Protein AF-A0A5C6X0T7-F1 (afdb_monomer_lite)

Organism: NCBI:txid2600176

Structure (mmCIF, N/CA/C/O backbone):
data_AF-A0A5C6X0T7-F1
#
_entry.id   AF-A0A5C6X0T7-F1
#
loop_
_atom_site.group_PDB
_atom_site.id
_atom_site.type_symbol
_atom_site.label_atom_id
_atom_site.label_alt_id
_atom_site.label_comp_id
_atom_site.label_asym_id
_atom_site.label_entity_id
_atom_site.label_seq_id
_atom_site.pdbx_PDB_ins_code
_atom_site.Cartn_x
_atom_site.Cartn_y
_atom_site.Cartn_z
_atom_site.occupancy
_atom_site.B_iso_or_equiv
_atom_site.auth_seq_id
_atom_site.auth_comp_id
_atom_site.auth_asym_id
_atom_site.auth_atom_id
_atom_site.pdbx_PDB_model_num
ATOM 1 N N . MET A 1 1 ? -60.686 -16.694 52.674 1.00 46.28 1 MET A N 1
ATOM 2 C CA . MET A 1 1 ? -59.635 -16.583 53.717 1.00 46.28 1 MET A CA 1
ATOM 3 C C . MET A 1 1 ? -59.977 -15.563 54.817 1.00 46.28 1 MET A C 1
ATOM 5 O O . MET A 1 1 ? -59.572 -15.775 55.949 1.00 46.28 1 MET A O 1
ATOM 9 N N . LEU A 1 2 ? -60.801 -14.540 54.532 1.00 41.66 2 LEU A N 1
ATOM 10 C CA . LEU A 1 2 ? -61.311 -13.543 55.496 1.00 41.66 2 LEU A CA 1
ATOM 11 C C . LEU A 1 2 ? -62.117 -14.110 56.685 1.00 41.66 2 LEU A C 1
ATOM 13 O O . LEU A 1 2 ? -61.999 -13.607 57.795 1.00 41.66 2 LEU A O 1
ATOM 17 N N . ILE A 1 3 ? -62.884 -15.188 56.487 1.00 50.06 3 ILE A N 1
ATOM 18 C CA . ILE A 1 3 ? -63.786 -15.737 57.520 1.00 50.06 3 ILE A CA 1
ATOM 19 C C . ILE A 1 3 ? -63.017 -16.277 58.741 1.00 50.06 3 ILE A C 1
ATOM 21 O O . ILE A 1 3 ? -63.482 -16.136 59.867 1.00 50.06 3 ILE A O 1
ATOM 25 N N . LYS A 1 4 ? -61.806 -16.825 58.544 1.00 44.03 4 LYS A N 1
ATOM 26 C CA . LYS A 1 4 ? -60.998 -17.373 59.647 1.00 44.03 4 LYS A CA 1
ATOM 27 C C . LYS A 1 4 ? -60.431 -16.282 60.566 1.00 44.03 4 LYS A C 1
ATOM 29 O O . LYS A 1 4 ? -60.324 -16.503 61.765 1.00 44.03 4 LYS A O 1
ATOM 34 N N . ILE A 1 5 ? -60.113 -15.100 60.034 1.00 52.91 5 ILE A N 1
ATOM 35 C CA . ILE A 1 5 ? -59.566 -13.978 60.820 1.00 52.91 5 ILE A CA 1
ATOM 36 C C . ILE A 1 5 ? -60.650 -13.391 61.737 1.00 52.91 5 ILE A C 1
ATOM 38 O O . ILE A 1 5 ? -60.390 -13.115 62.907 1.00 52.91 5 ILE A O 1
ATOM 42 N N . VAL A 1 6 ? -61.888 -13.294 61.239 1.00 55.31 6 VAL A N 1
ATOM 43 C CA . VAL A 1 6 ? -63.035 -12.797 62.015 1.00 55.31 6 VAL A CA 1
ATOM 44 C C . VAL A 1 6 ? -63.372 -13.740 63.176 1.00 55.31 6 VAL A C 1
ATOM 46 O O . VAL A 1 6 ? -63.615 -13.275 64.286 1.00 55.31 6 VAL A O 1
ATOM 49 N N . SER A 1 7 ? -63.301 -15.062 62.974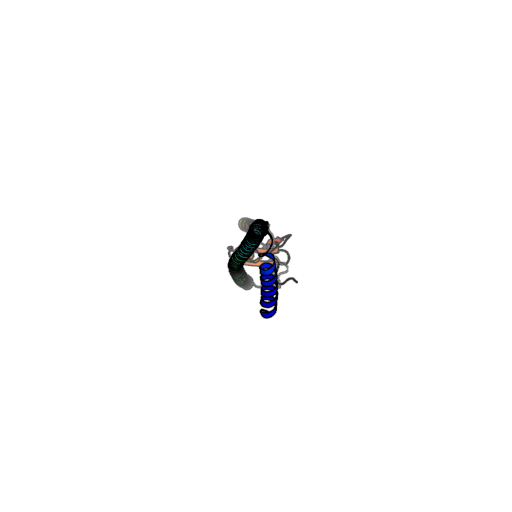 1.00 55.75 7 SER A N 1
ATOM 50 C CA . SER A 1 7 ? -63.578 -16.030 64.045 1.00 55.75 7 SER A CA 1
ATOM 51 C C . SER A 1 7 ? -62.539 -16.018 65.173 1.00 55.75 7 SER A C 1
ATOM 53 O O . SER A 1 7 ? -62.917 -16.154 66.333 1.00 55.75 7 SER A O 1
ATOM 55 N N . TYR A 1 8 ? -61.249 -15.804 64.874 1.00 56.28 8 TYR A N 1
ATOM 56 C CA . TYR A 1 8 ? -60.228 -15.693 65.927 1.00 56.28 8 TYR A CA 1
ATOM 57 C C . TYR A 1 8 ? -60.349 -14.382 66.715 1.00 56.28 8 TYR A C 1
ATOM 59 O O . TYR A 1 8 ? -60.169 -14.394 67.931 1.00 56.28 8 TYR A O 1
ATOM 67 N N . GLY A 1 9 ? -60.713 -13.274 66.054 1.00 54.94 9 GLY A N 1
ATOM 68 C CA . GLY A 1 9 ? -60.918 -11.979 66.712 1.00 54.94 9 GLY A CA 1
ATOM 69 C C . GLY A 1 9 ? -62.072 -11.990 67.716 1.00 54.94 9 GLY A C 1
ATOM 70 O O . GLY A 1 9 ? -61.924 -11.489 68.827 1.00 54.94 9 GLY A O 1
ATOM 71 N N . VAL A 1 10 ? -63.196 -12.626 67.367 1.00 58.53 10 VAL A N 1
ATOM 72 C CA . VAL A 1 10 ? -64.372 -12.705 68.252 1.00 58.53 10 VAL A CA 1
ATOM 73 C C . VAL A 1 10 ? -64.082 -13.543 69.501 1.00 58.53 10 VAL A C 1
ATOM 75 O O . VAL A 1 10 ? -64.425 -13.117 70.601 1.00 58.53 10 VAL A O 1
ATOM 78 N N . VAL A 1 11 ? -63.382 -14.676 69.359 1.00 59.56 11 VAL A N 1
ATOM 79 C CA . VAL A 1 11 ? -63.026 -15.547 70.496 1.00 59.56 11 VAL A CA 1
ATOM 80 C C . VAL A 1 11 ? -62.047 -14.853 71.457 1.00 59.56 11 VAL A C 1
ATOM 82 O O . VAL A 1 11 ? -62.222 -14.925 72.676 1.00 59.56 11 VAL A O 1
ATOM 85 N N . LEU A 1 12 ? -61.065 -14.113 70.928 1.00 59.41 12 LEU A N 1
ATOM 86 C CA . LEU A 1 12 ? -60.124 -13.320 71.731 1.00 59.41 12 LEU A CA 1
ATOM 87 C C . LEU A 1 12 ? -60.825 -12.190 72.499 1.00 59.41 12 LEU A C 1
ATOM 89 O O . LEU A 1 12 ? -60.568 -12.016 73.688 1.00 59.41 12 LEU A O 1
ATOM 93 N N . ILE A 1 13 ? -61.755 -11.469 71.863 1.00 61.38 13 ILE A N 1
ATOM 94 C CA . ILE A 1 13 ? -62.520 -10.389 72.511 1.00 61.38 13 ILE A CA 1
ATOM 95 C C . ILE A 1 13 ? -63.427 -10.946 73.621 1.00 61.38 13 ILE A C 1
ATOM 97 O O . ILE A 1 13 ? -63.503 -10.357 74.700 1.00 61.38 13 ILE A O 1
ATOM 101 N N . SER A 1 14 ? -64.057 -12.109 73.409 1.00 57.78 14 SER A N 1
ATOM 102 C CA . SER A 1 14 ? -64.888 -12.754 74.436 1.00 57.78 14 SER A CA 1
ATOM 103 C C . SER A 1 14 ? -64.093 -13.257 75.650 1.00 57.78 14 SER A C 1
ATOM 105 O O . SER A 1 14 ? -64.582 -13.160 76.773 1.00 57.78 14 SER A O 1
ATOM 107 N N . LEU A 1 15 ? -62.850 -13.718 75.462 1.00 56.59 15 LEU A N 1
ATOM 108 C CA . LEU A 1 15 ? -61.967 -14.111 76.570 1.00 56.59 15 LEU A CA 1
ATOM 109 C C . LEU A 1 15 ? -61.477 -12.899 77.380 1.00 56.59 15 LEU A C 1
ATOM 111 O O . LEU A 1 15 ? -61.347 -12.988 78.600 1.00 56.59 15 LEU A O 1
ATOM 115 N N . PHE A 1 16 ? -61.267 -11.752 76.726 1.00 55.00 16 PHE A N 1
ATOM 116 C CA . PHE A 1 16 ? -60.920 -10.500 77.403 1.00 55.00 16 PHE A CA 1
ATOM 117 C C . PHE A 1 16 ? -62.080 -9.936 78.240 1.00 55.00 16 PHE A C 1
ATOM 119 O O . PHE A 1 16 ? -61.849 -9.452 79.346 1.00 55.00 16 PHE A O 1
ATOM 126 N N . ALA A 1 17 ? -63.324 -10.044 77.760 1.00 56.06 17 ALA A N 1
ATOM 127 C CA . ALA A 1 17 ? -64.500 -9.519 78.458 1.00 56.06 17 ALA A CA 1
ATOM 128 C C . ALA A 1 17 ? -64.801 -10.249 79.785 1.00 56.06 17 ALA A C 1
ATOM 130 O O . ALA A 1 17 ? -65.192 -9.608 80.758 1.00 56.06 17 ALA A O 1
ATOM 131 N N . CYS A 1 18 ? -64.562 -11.564 79.866 1.00 52.94 18 CYS A N 1
ATOM 132 C CA . CYS A 1 18 ? -64.739 -12.323 81.112 1.00 52.94 18 CYS A CA 1
ATOM 133 C C . CYS A 1 18 ? -63.608 -12.113 82.135 1.00 52.94 18 CYS A C 1
ATOM 135 O O . CYS A 1 18 ? -63.823 -12.338 83.323 1.00 52.94 18 CYS A O 1
ATOM 137 N N . ALA A 1 19 ? -62.425 -11.656 81.711 1.00 53.47 19 ALA A N 1
ATOM 138 C CA . ALA A 1 19 ? -61.298 -11.387 82.608 1.00 53.47 19 ALA A CA 1
ATOM 139 C C . ALA A 1 19 ? -61.361 -9.996 83.276 1.00 53.47 19 ALA A C 1
ATOM 141 O O . ALA A 1 19 ? -60.698 -9.768 84.283 1.00 53.47 19 ALA A O 1
ATOM 142 N N . TRP A 1 20 ? -62.158 -9.064 82.741 1.00 52.88 20 TRP A N 1
ATOM 143 C CA . TRP A 1 20 ? -62.229 -7.673 83.219 1.00 52.88 20 TRP A CA 1
ATOM 144 C C . TRP A 1 20 ? -63.159 -7.455 84.427 1.00 52.88 20 TRP A C 1
ATOM 146 O O . TRP A 1 20 ? -63.153 -6.375 85.007 1.00 52.88 20 TRP A O 1
ATOM 156 N N . GLY A 1 21 ? -63.938 -8.463 84.835 1.00 48.78 21 GLY A N 1
ATOM 157 C CA . GLY A 1 21 ? -64.924 -8.327 85.917 1.00 48.78 21 GLY A CA 1
ATOM 158 C C . GLY A 1 21 ? -64.426 -8.601 87.346 1.00 48.78 21 GLY A C 1
ATOM 159 O O . GLY A 1 21 ? -65.126 -8.235 88.285 1.00 48.78 21 GLY A O 1
ATOM 160 N N . CYS A 1 22 ? -63.261 -9.236 87.544 1.00 55.75 22 CYS A N 1
ATOM 161 C CA . CYS A 1 22 ? -62.846 -9.746 88.866 1.00 55.75 22 CYS A CA 1
ATOM 162 C C . CYS A 1 22 ? -61.329 -9.695 89.158 1.00 55.75 22 CYS A C 1
ATOM 164 O O . CYS A 1 22 ? -60.826 -10.548 89.886 1.00 55.75 22 CYS A O 1
ATOM 166 N N . ASP A 1 23 ? -60.578 -8.717 88.642 1.00 51.66 23 ASP A N 1
ATOM 167 C CA . ASP A 1 23 ? -59.170 -8.551 89.045 1.00 51.66 23 ASP A CA 1
ATOM 168 C C . ASP A 1 23 ? -58.760 -7.061 89.069 1.00 51.66 23 ASP A C 1
ATOM 170 O O . ASP A 1 23 ? -58.652 -6.444 88.007 1.00 51.66 23 ASP A O 1
ATOM 174 N N . PRO A 1 24 ? -58.521 -6.441 90.245 1.00 55.12 24 PRO A N 1
ATOM 175 C CA . PRO A 1 24 ? -58.064 -5.049 90.337 1.00 55.12 24 PRO A CA 1
ATOM 176 C C . PRO A 1 24 ? -56.661 -4.828 89.734 1.00 55.12 24 PRO A C 1
ATOM 178 O O . PRO A 1 24 ? -56.254 -3.685 89.537 1.00 55.12 24 PRO A O 1
ATOM 181 N N . GLY A 1 25 ? -55.926 -5.893 89.384 1.00 56.91 25 GLY A N 1
ATOM 182 C CA . GLY A 1 25 ? -54.692 -5.821 88.594 1.00 56.91 25 GLY A CA 1
ATOM 183 C C . GLY A 1 25 ? -54.900 -5.846 87.071 1.00 56.91 25 GLY A C 1
ATOM 184 O O . GLY A 1 25 ? -53.927 -5.706 86.323 1.00 56.91 25 GLY A O 1
ATOM 185 N N . ALA A 1 26 ? -56.134 -6.027 86.582 1.00 58.22 26 ALA A N 1
ATOM 186 C CA . ALA A 1 26 ? -56.423 -6.197 85.156 1.00 58.22 26 ALA A CA 1
ATOM 187 C C . ALA A 1 26 ? -56.152 -4.936 84.327 1.00 58.22 26 ALA A C 1
ATOM 189 O O . ALA A 1 26 ? -55.622 -5.051 83.224 1.00 58.22 26 ALA A O 1
ATOM 190 N N . GLU A 1 27 ? -56.439 -3.736 84.843 1.00 61.34 27 GLU A N 1
ATOM 191 C CA . GLU A 1 27 ? -56.150 -2.484 84.125 1.00 61.34 27 GLU A CA 1
ATOM 192 C C . GLU A 1 27 ? -54.645 -2.225 83.984 1.00 61.34 27 GLU A C 1
ATOM 194 O O . GLU A 1 27 ? -54.189 -1.800 82.920 1.00 61.34 27 GLU A O 1
ATOM 199 N N . GLN A 1 28 ? -53.852 -2.532 85.016 1.00 63.47 28 GLN A N 1
ATOM 200 C CA . GLN A 1 28 ? -52.391 -2.417 84.953 1.00 63.47 28 GLN A CA 1
ATOM 201 C C . GLN A 1 28 ? -51.791 -3.434 83.979 1.00 63.47 28 GLN A C 1
ATOM 203 O O . GLN A 1 28 ? -50.936 -3.077 83.170 1.00 63.47 28 GLN A O 1
ATOM 208 N N . ARG A 1 29 ? -52.283 -4.681 83.983 1.00 63.56 29 ARG A N 1
ATOM 209 C CA . ARG A 1 29 ? -51.869 -5.697 83.003 1.00 63.56 29 ARG A CA 1
ATOM 210 C C . ARG A 1 29 ? -52.316 -5.334 81.590 1.00 63.56 29 ARG A C 1
ATOM 212 O O . ARG A 1 29 ? -51.540 -5.506 80.662 1.00 63.56 29 ARG A O 1
ATOM 219 N N . ALA A 1 30 ? -53.514 -4.781 81.409 1.00 61.16 30 ALA A N 1
ATOM 220 C CA . ALA A 1 30 ? -54.001 -4.335 80.106 1.00 61.16 30 ALA A CA 1
ATOM 221 C C . ALA A 1 30 ? -53.204 -3.136 79.560 1.00 61.16 30 ALA A C 1
ATOM 223 O O . ALA A 1 30 ? -52.942 -3.092 78.358 1.00 61.16 30 ALA A O 1
ATOM 224 N N . ARG A 1 31 ? -52.773 -2.196 80.417 1.00 64.56 31 ARG A N 1
ATOM 225 C CA . ARG A 1 31 ? -51.834 -1.127 80.031 1.00 64.56 31 ARG A CA 1
ATOM 226 C C . ARG A 1 31 ? -50.465 -1.679 79.653 1.00 64.56 31 ARG A C 1
ATOM 228 O O . ARG A 1 31 ? -50.000 -1.369 78.566 1.00 64.56 31 ARG A O 1
ATOM 235 N N . ALA A 1 32 ? -49.883 -2.550 80.476 1.00 62.94 32 ALA A N 1
ATOM 236 C CA . ALA A 1 32 ? -48.596 -3.177 80.178 1.00 62.94 32 ALA A CA 1
ATOM 237 C C . ALA A 1 32 ? -48.644 -3.999 78.877 1.00 62.94 32 ALA A C 1
ATOM 239 O O . ALA A 1 32 ? -47.742 -3.915 78.053 1.00 62.94 32 ALA A O 1
ATOM 240 N N . ILE A 1 33 ? -49.732 -4.739 78.638 1.00 61.66 33 ILE A N 1
ATOM 241 C CA . ILE A 1 33 ? -49.946 -5.472 77.384 1.00 61.66 33 ILE A CA 1
ATOM 242 C C . ILE A 1 33 ? -50.092 -4.501 76.208 1.00 61.66 33 ILE A C 1
ATOM 244 O O . ILE A 1 33 ? -49.512 -4.755 75.161 1.00 61.66 33 ILE A O 1
ATOM 248 N N . ARG A 1 34 ? -50.820 -3.383 76.349 1.00 62.38 34 ARG A N 1
ATOM 249 C CA . ARG A 1 34 ? -50.907 -2.371 75.282 1.00 62.38 34 ARG A CA 1
ATOM 250 C C . ARG A 1 34 ? -49.556 -1.745 74.974 1.00 62.38 34 ARG A C 1
ATOM 252 O O . ARG A 1 34 ? -49.234 -1.633 73.803 1.00 62.38 34 ARG A O 1
ATOM 259 N N . GLU A 1 35 ? -48.779 -1.367 75.979 1.00 65.81 35 GLU A N 1
ATOM 260 C CA . GLU A 1 35 ? -47.452 -0.774 75.784 1.00 65.81 35 GLU A CA 1
ATOM 261 C C . GLU A 1 35 ? -46.488 -1.763 75.120 1.00 65.81 35 GLU A C 1
ATOM 263 O O . GLU A 1 35 ? -45.822 -1.402 74.155 1.00 65.81 35 GLU A O 1
ATOM 268 N N . VAL A 1 36 ? -46.488 -3.032 75.544 1.00 65.12 36 VAL A N 1
ATOM 269 C CA . VAL A 1 36 ? -45.681 -4.092 74.917 1.00 65.12 36 VAL A CA 1
ATOM 270 C C . VAL A 1 36 ? -46.141 -4.379 73.488 1.00 65.12 36 VAL A C 1
ATOM 272 O O . VAL A 1 36 ? -45.308 -4.559 72.606 1.00 65.12 36 VAL A O 1
ATOM 275 N N . VAL A 1 37 ? -47.452 -4.410 73.231 1.00 61.38 37 VAL A N 1
ATOM 276 C CA . VAL A 1 37 ? -47.987 -4.617 71.879 1.00 61.38 37 VAL A CA 1
ATOM 277 C C . VAL A 1 37 ? -47.655 -3.429 70.982 1.00 61.38 37 VAL A C 1
ATOM 279 O O . VAL A 1 37 ? -47.207 -3.660 69.868 1.00 61.38 37 VAL A O 1
ATOM 282 N N . ILE A 1 38 ? -47.813 -2.191 71.459 1.00 65.94 38 ILE A N 1
ATOM 283 C CA . ILE A 1 38 ? -47.472 -0.975 70.708 1.00 65.94 38 ILE A CA 1
ATOM 284 C C . ILE A 1 38 ? -45.977 -0.972 70.386 1.00 65.94 38 ILE A C 1
ATOM 286 O O . ILE A 1 38 ? -45.634 -0.905 69.209 1.00 65.94 38 ILE A O 1
ATOM 290 N N . ALA A 1 39 ? -45.106 -1.174 71.377 1.00 64.06 39 ALA A N 1
ATOM 291 C CA . ALA A 1 39 ? -43.660 -1.241 71.171 1.00 64.06 39 ALA A CA 1
ATOM 292 C C . ALA A 1 39 ? -43.263 -2.366 70.196 1.00 64.06 39 ALA A C 1
ATOM 294 O O . ALA A 1 39 ? -42.525 -2.128 69.244 1.00 64.06 39 ALA A O 1
ATOM 295 N N . ALA A 1 40 ? -43.827 -3.570 70.348 1.00 63.47 40 ALA A N 1
ATOM 296 C CA . ALA A 1 40 ? -43.565 -4.687 6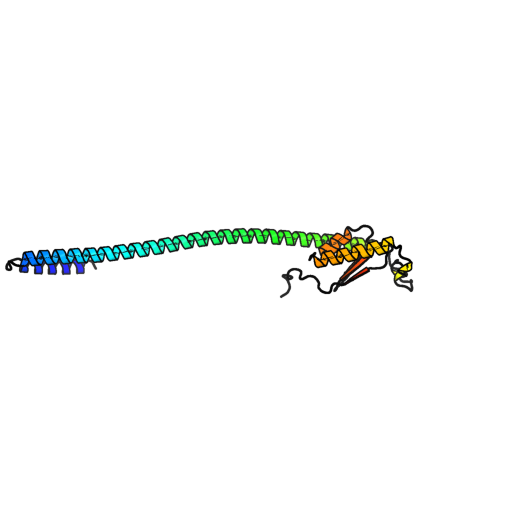9.438 1.00 63.47 40 ALA A CA 1
ATOM 297 C C . ALA A 1 40 ? -44.091 -4.428 68.014 1.00 63.47 40 ALA A C 1
ATOM 299 O O . ALA A 1 40 ? -43.508 -4.904 67.036 1.00 63.47 40 ALA A O 1
ATOM 300 N N . THR A 1 41 ? -45.195 -3.688 67.867 1.00 67.44 41 THR A N 1
ATOM 301 C CA . THR A 1 41 ? -45.705 -3.279 66.552 1.00 67.44 41 THR A CA 1
ATOM 302 C C . THR A 1 41 ? -44.902 -2.141 65.936 1.00 67.44 41 THR A C 1
ATOM 304 O O . THR A 1 41 ? -44.718 -2.156 64.725 1.00 67.44 41 THR A O 1
ATOM 307 N N . GLU A 1 42 ? -44.383 -1.204 66.728 1.00 74.75 42 GLU A N 1
ATOM 308 C CA . GLU A 1 42 ? -43.521 -0.114 66.262 1.00 74.75 42 GLU A CA 1
ATOM 309 C C . GLU A 1 42 ? -42.153 -0.637 65.817 1.00 74.75 42 GLU A C 1
ATOM 311 O O . GLU A 1 42 ? -41.683 -0.258 64.747 1.00 74.75 42 GLU A O 1
ATOM 316 N N . GLU A 1 43 ? -41.553 -1.572 66.558 1.00 71.81 43 GLU A N 1
ATOM 317 C CA . GLU A 1 43 ? -40.306 -2.234 66.160 1.00 71.81 43 GLU A CA 1
ATOM 318 C C . GLU A 1 43 ? -40.484 -3.032 64.864 1.00 71.81 43 GLU A C 1
ATOM 320 O O . GLU A 1 43 ? -39.719 -2.852 63.916 1.00 71.81 43 GLU A O 1
ATOM 325 N N . ARG A 1 44 ? -41.548 -3.842 64.760 1.00 67.38 44 ARG A N 1
ATOM 326 C CA . ARG A 1 44 ? -41.845 -4.580 63.522 1.00 67.38 44 ARG A CA 1
ATOM 327 C C . ARG A 1 44 ? -42.198 -3.667 62.352 1.00 67.38 44 ARG A C 1
ATOM 329 O O . ARG A 1 44 ? -41.832 -3.971 61.217 1.00 67.38 44 ARG A O 1
ATOM 336 N N . ALA A 1 45 ? -42.895 -2.560 62.598 1.00 68.88 45 ALA A N 1
ATOM 337 C CA . ALA A 1 45 ? -43.179 -1.567 61.568 1.00 68.88 45 ALA A CA 1
ATOM 338 C C . ALA A 1 45 ? -41.890 -0.874 61.105 1.00 68.88 45 ALA A C 1
ATOM 340 O O . ALA A 1 45 ? -41.683 -0.720 59.904 1.00 68.88 45 ALA A O 1
ATOM 341 N N . ALA A 1 46 ? -40.989 -0.520 62.023 1.00 76.12 46 ALA A N 1
ATOM 342 C CA . ALA A 1 46 ? -39.701 0.083 61.699 1.00 76.12 46 ALA A CA 1
ATOM 343 C C . ALA A 1 46 ? -38.783 -0.879 60.924 1.00 76.12 46 ALA A C 1
ATOM 345 O O . ALA A 1 46 ? -38.112 -0.456 59.981 1.00 76.12 46 ALA A O 1
ATOM 346 N N . GLU A 1 47 ? -38.767 -2.168 61.270 1.00 79.38 47 GLU A N 1
ATOM 347 C CA . GLU A 1 47 ? -38.051 -3.202 60.511 1.00 79.38 47 GLU A CA 1
ATOM 348 C C . GLU A 1 47 ? -38.627 -3.378 59.101 1.00 79.38 47 GLU A C 1
ATOM 350 O O . GLU A 1 47 ? -37.869 -3.414 58.130 1.00 79.38 47 GLU A O 1
ATOM 355 N N . ALA A 1 48 ? -39.957 -3.413 58.967 1.00 72.44 48 ALA A N 1
ATOM 356 C CA . ALA A 1 48 ? -40.623 -3.508 57.670 1.00 72.44 48 ALA A CA 1
ATOM 357 C C . ALA A 1 48 ? -40.353 -2.279 56.785 1.00 72.44 48 ALA A C 1
ATOM 359 O O . ALA A 1 48 ? -40.093 -2.429 55.591 1.00 72.44 48 ALA A O 1
ATOM 360 N N . ILE A 1 49 ? -40.347 -1.072 57.363 1.00 77.88 49 ILE A N 1
ATOM 361 C CA . ILE A 1 49 ? -40.006 0.170 56.652 1.00 77.88 49 ILE A CA 1
ATOM 362 C C . ILE A 1 49 ? -38.544 0.141 56.195 1.00 77.88 49 ILE A C 1
ATOM 364 O O . ILE A 1 49 ? -38.270 0.408 55.028 1.00 77.88 49 ILE A O 1
ATOM 368 N N . LYS A 1 50 ? -37.600 -0.254 57.060 1.00 82.50 50 LYS A N 1
ATOM 369 C CA . LYS A 1 50 ? -36.179 -0.373 56.684 1.00 82.50 50 LYS A CA 1
ATOM 370 C C . LYS A 1 50 ? -35.951 -1.405 55.579 1.00 82.50 50 LYS A C 1
ATOM 372 O O . LYS A 1 50 ? -35.149 -1.157 54.681 1.00 82.50 50 LYS A O 1
ATOM 377 N N . ALA A 1 51 ? -36.647 -2.542 55.628 1.00 81.44 51 ALA A N 1
ATOM 378 C CA . ALA A 1 51 ? -36.578 -3.559 54.582 1.00 81.44 51 ALA A CA 1
ATOM 379 C C . ALA A 1 51 ? -37.123 -3.028 53.245 1.00 81.44 51 ALA A C 1
ATOM 381 O O . ALA A 1 51 ? -36.458 -3.165 52.219 1.00 81.44 51 ALA A O 1
ATOM 382 N N . ALA A 1 52 ? -38.272 -2.344 53.267 1.00 74.94 52 ALA A N 1
ATOM 383 C CA . ALA A 1 52 ? -38.859 -1.724 52.080 1.00 74.94 52 ALA A CA 1
ATOM 384 C C . ALA A 1 52 ? -37.968 -0.610 51.498 1.00 74.94 52 ALA A C 1
ATOM 386 O O . ALA A 1 52 ? -37.792 -0.527 50.284 1.00 74.94 52 ALA A O 1
ATOM 387 N N . GLU A 1 53 ? -37.349 0.221 52.343 1.00 83.88 53 GLU A N 1
ATOM 388 C CA . GLU A 1 53 ? -36.384 1.235 51.906 1.00 83.88 53 GLU A CA 1
ATOM 389 C C . GLU A 1 53 ? -35.122 0.613 51.294 1.00 83.88 53 GLU A C 1
ATOM 391 O O . GLU A 1 53 ? -34.609 1.119 50.293 1.00 83.88 53 GLU A O 1
ATOM 396 N N . ALA A 1 54 ? -34.611 -0.480 51.866 1.00 83.62 54 ALA A N 1
ATOM 397 C CA . ALA A 1 54 ? -33.451 -1.188 51.330 1.00 83.62 54 ALA A CA 1
ATOM 398 C C . ALA A 1 54 ? -33.751 -1.810 49.956 1.00 83.62 54 ALA A C 1
ATOM 400 O O . ALA A 1 54 ? -32.942 -1.686 49.033 1.00 83.62 54 ALA A O 1
ATOM 401 N N . GLU A 1 55 ? -34.929 -2.412 49.789 1.00 82.19 55 GLU A N 1
ATOM 402 C CA . GLU A 1 55 ? -35.386 -2.967 48.513 1.00 82.19 55 GLU A CA 1
ATOM 403 C C . GLU A 1 55 ? -35.617 -1.863 47.465 1.00 82.19 55 GLU A C 1
ATOM 405 O O . GLU A 1 55 ? -35.137 -1.962 46.331 1.00 82.19 55 GLU A O 1
ATOM 410 N N . ALA A 1 56 ? -36.235 -0.742 47.853 1.00 78.56 56 ALA A N 1
ATOM 411 C CA . ALA A 1 56 ? -36.398 0.428 46.990 1.00 78.56 56 ALA A CA 1
ATOM 412 C C . ALA A 1 56 ? -35.047 1.002 46.524 1.00 78.56 56 ALA A C 1
ATOM 414 O O . ALA A 1 56 ? -34.867 1.294 45.342 1.00 78.56 56 ALA A O 1
ATOM 415 N N . ARG A 1 57 ? -34.051 1.097 47.416 1.00 84.88 57 ARG A N 1
ATOM 416 C CA . ARG A 1 57 ? -32.686 1.509 47.042 1.00 84.88 57 ARG A CA 1
ATOM 417 C C . ARG A 1 57 ? -32.041 0.519 46.076 1.00 84.88 57 ARG A C 1
ATOM 419 O O . ARG A 1 57 ? -31.420 0.940 45.104 1.00 84.88 57 ARG A O 1
ATOM 426 N N . HIS A 1 58 ? -32.200 -0.783 46.305 1.00 83.19 58 HIS A N 1
ATOM 427 C CA . HIS A 1 58 ? -31.628 -1.805 45.430 1.00 83.19 58 HIS A CA 1
ATOM 428 C C . HIS A 1 58 ? -32.239 -1.768 44.019 1.00 83.19 58 HIS A C 1
ATOM 430 O O . HIS A 1 58 ? -31.510 -1.812 43.028 1.00 83.19 58 HIS A O 1
ATOM 436 N N . THR A 1 59 ? -33.564 -1.624 43.910 1.00 83.06 59 THR A N 1
ATOM 437 C CA . THR A 1 59 ? -34.249 -1.480 42.611 1.00 83.06 59 THR A CA 1
ATOM 438 C C . THR A 1 59 ? -33.865 -0.187 41.888 1.00 83.06 59 THR A C 1
ATOM 440 O O . THR A 1 59 ? -33.615 -0.224 40.684 1.00 83.06 59 THR A O 1
ATOM 443 N N . ALA A 1 60 ? -33.727 0.934 42.606 1.00 84.12 60 ALA A N 1
ATOM 444 C CA . ALA A 1 60 ? -33.260 2.194 42.031 1.00 84.12 60 ALA A CA 1
ATOM 445 C C . ALA A 1 60 ? -31.838 2.067 41.456 1.00 84.12 60 ALA A C 1
ATOM 447 O O . ALA A 1 60 ? -31.598 2.467 40.317 1.00 84.12 60 ALA A O 1
ATOM 448 N N . LEU A 1 61 ? -30.921 1.430 42.194 1.00 89.31 61 LEU A N 1
ATOM 449 C CA . LEU A 1 61 ? -29.558 1.154 41.727 1.00 89.31 61 LEU A CA 1
ATOM 450 C C . LEU A 1 61 ? -29.538 0.211 40.515 1.00 89.31 61 LEU A C 1
ATOM 452 O O . LEU A 1 61 ? -28.741 0.402 39.597 1.00 89.31 61 LEU A O 1
ATOM 456 N N . ALA A 1 62 ? -30.410 -0.802 40.483 1.00 89.12 62 ALA A N 1
ATOM 457 C CA . ALA A 1 62 ? -30.538 -1.701 39.336 1.00 89.12 62 ALA A CA 1
ATOM 458 C C . ALA A 1 62 ? -31.032 -0.958 38.082 1.00 89.12 62 ALA A C 1
ATOM 460 O O . ALA A 1 62 ? -30.446 -1.113 37.010 1.00 89.12 62 ALA A O 1
ATOM 461 N N . ALA A 1 63 ? -32.043 -0.095 38.226 1.00 88.38 63 ALA A N 1
ATOM 462 C CA . ALA A 1 63 ? -32.563 0.731 37.139 1.00 88.38 63 ALA A CA 1
ATOM 463 C C . ALA A 1 63 ? -31.525 1.749 36.633 1.00 88.38 63 ALA A C 1
ATOM 465 O O . ALA A 1 63 ? -31.424 1.999 35.431 1.00 88.38 63 ALA A O 1
ATOM 466 N N . GLU A 1 64 ? -30.721 2.326 37.528 1.00 90.56 64 GLU A N 1
ATOM 467 C CA . GLU A 1 64 ? -29.638 3.235 37.150 1.00 90.56 64 GLU A CA 1
ATOM 468 C C . GLU A 1 64 ? -28.526 2.510 36.378 1.00 90.56 64 GLU A C 1
ATOM 470 O O . GLU A 1 64 ? -28.102 2.988 35.324 1.00 90.56 64 GLU A O 1
ATOM 475 N N . ARG A 1 65 ? -28.126 1.308 36.820 1.00 91.38 65 ARG A N 1
ATOM 476 C CA . ARG A 1 65 ? -27.189 0.448 36.074 1.00 91.38 65 ARG A CA 1
ATOM 477 C C . ARG A 1 65 ? -27.722 0.080 34.695 1.00 91.38 65 ARG A C 1
ATOM 479 O O . ARG A 1 65 ? -26.970 0.092 33.725 1.00 91.38 65 ARG A O 1
ATOM 486 N N . GLU A 1 66 ? -29.010 -0.229 34.579 1.00 91.75 66 GLU A N 1
ATOM 487 C CA . GLU A 1 66 ? -29.629 -0.537 33.290 1.00 91.75 66 GLU A CA 1
ATOM 488 C C . GLU A 1 66 ? -29.595 0.670 32.339 1.00 91.75 66 GLU A C 1
ATOM 490 O O . GLU A 1 66 ? -29.228 0.524 31.170 1.00 91.75 66 GLU A O 1
ATOM 495 N N . ARG A 1 67 ? -29.875 1.879 32.846 1.00 91.75 67 ARG A N 1
ATOM 496 C CA . ARG A 1 67 ? -29.740 3.125 32.071 1.00 91.75 67 ARG A CA 1
ATOM 497 C C . ARG A 1 67 ? -28.299 3.367 31.624 1.00 91.75 67 ARG A C 1
ATOM 499 O O . ARG A 1 67 ? -28.083 3.668 30.451 1.00 91.75 67 ARG A O 1
ATOM 506 N N . GLN A 1 68 ? -27.322 3.199 32.515 1.00 92.38 68 GLN A N 1
ATOM 507 C CA . GLN A 1 68 ? -25.900 3.331 32.176 1.00 92.38 68 GLN A CA 1
ATOM 508 C C . GLN A 1 68 ? -25.480 2.312 31.109 1.00 92.38 68 GLN A C 1
ATOM 510 O O . GLN A 1 68 ? -24.855 2.682 30.117 1.00 92.38 68 GLN A O 1
ATOM 515 N N . ASN A 1 69 ? -25.907 1.054 31.242 1.00 90.75 69 ASN A N 1
ATOM 516 C CA . ASN A 1 69 ? -25.657 0.011 30.248 1.00 90.75 69 ASN A CA 1
ATOM 517 C C . ASN A 1 69 ? -26.289 0.346 28.889 1.00 90.75 69 ASN A C 1
ATOM 519 O O . ASN A 1 69 ? -25.675 0.112 27.848 1.00 90.75 69 ASN A O 1
ATOM 523 N N . ALA A 1 70 ? -27.501 0.905 28.870 1.00 90.62 70 ALA A N 1
ATOM 524 C CA . ALA A 1 70 ? -28.156 1.328 27.636 1.00 90.62 70 ALA A CA 1
ATOM 525 C C . ALA A 1 70 ? -27.406 2.483 26.946 1.00 90.62 70 ALA A C 1
ATOM 527 O O . ALA A 1 70 ? -27.267 2.471 25.721 1.00 90.62 70 ALA A O 1
ATOM 528 N N . ILE A 1 71 ? -26.887 3.450 27.712 1.00 92.00 71 ILE A N 1
ATOM 529 C CA . ILE A 1 71 ? -26.053 4.545 27.190 1.00 92.00 71 ILE A CA 1
ATOM 530 C C . ILE A 1 71 ? -24.743 3.989 26.621 1.00 92.00 71 ILE A C 1
ATOM 532 O O . ILE A 1 71 ? -24.436 4.252 25.458 1.00 92.00 71 ILE A O 1
ATOM 536 N N . ALA A 1 72 ? -24.037 3.146 27.380 1.00 90.19 72 ALA A N 1
ATOM 537 C CA . ALA A 1 72 ? -22.785 2.526 26.948 1.00 90.19 72 ALA A CA 1
ATOM 538 C C . ALA A 1 72 ? -22.961 1.707 25.658 1.00 90.19 72 ALA A C 1
ATOM 540 O O . ALA A 1 72 ? -22.145 1.801 24.745 1.00 90.19 72 ALA A O 1
ATOM 541 N N . ARG A 1 73 ? -24.067 0.959 25.523 1.00 91.31 73 ARG A N 1
ATOM 542 C CA . ARG A 1 73 ? -24.402 0.235 24.282 1.00 91.31 73 ARG A CA 1
ATOM 543 C C . ARG A 1 73 ? -24.612 1.174 23.097 1.00 91.31 73 ARG A C 1
ATOM 545 O O . ARG A 1 73 ? -24.125 0.887 22.008 1.00 91.31 73 ARG A O 1
ATOM 552 N N . ARG A 1 74 ? -25.319 2.293 23.288 1.00 93.56 74 ARG A N 1
ATOM 553 C CA . ARG A 1 74 ? -25.534 3.291 22.224 1.00 93.56 74 ARG A CA 1
ATOM 554 C C . ARG A 1 74 ? -24.238 3.980 21.809 1.00 93.56 74 ARG A C 1
ATOM 556 O O . ARG A 1 74 ? -24.064 4.291 20.637 1.00 93.56 74 ARG A O 1
ATOM 563 N N . GLU A 1 75 ? -23.345 4.256 22.750 1.00 93.44 75 GLU A N 1
ATOM 564 C CA . GLU A 1 75 ? -22.018 4.797 22.447 1.00 93.44 75 GLU A CA 1
ATOM 565 C C . GLU A 1 75 ? -21.161 3.780 21.701 1.00 93.44 75 GLU A C 1
ATOM 567 O O . GLU A 1 75 ? -20.647 4.106 20.636 1.00 93.44 75 GLU A O 1
ATOM 572 N N . ALA A 1 76 ? -21.093 2.538 22.185 1.00 89.94 76 ALA A N 1
ATOM 573 C CA . ALA A 1 76 ? -20.377 1.459 21.513 1.00 89.94 76 ALA A CA 1
ATOM 574 C C . ALA A 1 76 ? -20.878 1.244 20.077 1.00 89.94 76 ALA A C 1
ATOM 576 O O . ALA A 1 76 ? -20.067 1.102 19.168 1.00 89.94 76 ALA A O 1
ATOM 577 N N . HIS A 1 77 ? -22.196 1.289 19.856 1.00 91.38 77 HIS A N 1
ATOM 578 C CA . HIS A 1 77 ? -22.779 1.202 18.518 1.00 91.38 77 HIS A CA 1
ATOM 579 C C . HIS A 1 77 ? -22.330 2.356 17.617 1.00 91.38 77 HIS A C 1
ATOM 581 O O . HIS A 1 77 ? -21.864 2.111 16.511 1.00 91.38 77 HIS A O 1
ATOM 587 N N . ARG A 1 78 ? -22.394 3.604 18.103 1.00 92.81 78 ARG A N 1
ATOM 588 C CA . ARG A 1 78 ? -21.939 4.779 17.341 1.00 92.81 78 ARG A CA 1
ATOM 589 C C . ARG A 1 78 ? -20.453 4.703 16.987 1.00 92.81 78 ARG A C 1
ATOM 591 O O . ARG A 1 78 ? -20.079 5.021 15.862 1.00 92.81 78 ARG A O 1
ATOM 598 N N . TYR A 1 79 ? -19.607 4.270 17.922 1.00 91.25 79 TYR A N 1
ATOM 599 C CA . TYR A 1 79 ? -18.183 4.062 17.650 1.00 91.25 79 TYR A CA 1
ATOM 600 C C . TYR A 1 79 ? -17.958 2.940 16.634 1.00 91.25 79 TYR A C 1
ATOM 602 O O . TYR A 1 79 ? -17.156 3.107 15.719 1.00 91.25 79 TYR A O 1
ATOM 610 N N . ALA A 1 80 ? -18.682 1.825 16.754 1.00 89.50 80 ALA A N 1
ATOM 611 C CA . ALA A 1 80 ? -18.598 0.725 15.800 1.00 89.50 80 ALA A CA 1
ATOM 612 C C . ALA A 1 80 ? -19.022 1.168 14.391 1.00 89.50 80 ALA A C 1
ATOM 614 O O . ALA A 1 80 ? -18.303 0.897 13.435 1.00 89.50 80 ALA A O 1
ATOM 615 N N . GLU A 1 81 ? -20.126 1.907 14.258 1.00 91.06 81 GLU A N 1
ATOM 616 C CA . GLU A 1 81 ? -20.566 2.485 12.982 1.00 91.06 81 GLU A CA 1
ATOM 617 C C . GLU A 1 81 ? -19.501 3.407 12.381 1.00 91.06 81 GLU A C 1
ATOM 619 O O . GLU A 1 81 ? -19.183 3.280 11.201 1.00 91.06 81 GLU A O 1
ATOM 624 N N . ALA A 1 82 ? -18.900 4.288 13.186 1.00 89.56 82 ALA A N 1
ATOM 625 C CA . ALA A 1 82 ? -17.834 5.172 12.721 1.00 89.56 82 ALA A CA 1
ATOM 626 C C . ALA A 1 82 ? -16.607 4.388 12.218 1.00 89.56 82 ALA A C 1
ATOM 628 O O . ALA A 1 82 ? -16.067 4.707 11.159 1.00 89.56 82 ALA A O 1
ATOM 629 N N . ILE A 1 83 ? -16.195 3.335 12.933 1.00 90.00 83 ILE A N 1
ATOM 630 C CA . ILE A 1 83 ? -15.087 2.460 12.521 1.00 90.00 83 ILE A CA 1
ATOM 631 C C . ILE A 1 83 ? -15.427 1.723 11.222 1.00 90.00 83 ILE A C 1
ATOM 633 O O . ILE A 1 83 ? -14.583 1.644 10.334 1.00 90.00 83 ILE A O 1
ATOM 637 N N . ILE A 1 84 ? -16.654 1.213 11.082 1.00 88.06 84 ILE A N 1
ATOM 638 C CA . ILE A 1 84 ? -17.103 0.528 9.862 1.00 88.06 84 ILE A CA 1
ATOM 639 C C . ILE A 1 84 ? -17.070 1.485 8.670 1.00 88.06 84 ILE A C 1
ATOM 641 O O . ILE A 1 84 ? -16.565 1.116 7.614 1.00 88.06 84 ILE A O 1
ATOM 645 N N . VAL A 1 85 ? -17.561 2.716 8.829 1.00 91.19 85 VAL A N 1
ATOM 646 C CA . VAL A 1 85 ? -17.533 3.726 7.760 1.00 91.19 85 VAL A CA 1
ATOM 647 C C . VAL A 1 85 ? -16.098 4.018 7.318 1.00 91.19 85 VAL A C 1
ATOM 649 O O . VAL A 1 85 ? -15.833 4.040 6.117 1.00 91.19 85 VAL A O 1
ATOM 652 N N . LEU A 1 86 ? -15.169 4.182 8.265 1.00 88.06 86 LEU A N 1
ATOM 653 C CA . LEU A 1 86 ? -13.749 4.370 7.955 1.00 88.06 86 LEU A CA 1
ATOM 654 C C . LEU A 1 86 ? -13.160 3.152 7.235 1.00 88.06 86 LEU A C 1
ATOM 656 O O . LEU A 1 86 ? -12.528 3.309 6.198 1.00 88.06 86 LEU A O 1
ATOM 660 N N . ALA A 1 87 ? -13.430 1.938 7.716 1.00 84.56 87 ALA A N 1
ATOM 661 C CA . ALA A 1 87 ? -12.934 0.713 7.091 1.00 84.56 87 ALA A CA 1
ATOM 662 C C . ALA A 1 87 ? -13.467 0.521 5.659 1.00 84.56 87 ALA A C 1
ATOM 664 O O . ALA A 1 87 ? -12.734 0.073 4.779 1.00 84.56 87 ALA A O 1
ATOM 665 N N . VAL A 1 88 ? -14.730 0.877 5.404 1.00 89.56 88 VAL A N 1
ATOM 666 C CA . VAL A 1 88 ? -15.324 0.836 4.059 1.00 89.56 88 VAL A CA 1
ATOM 667 C C . VAL A 1 88 ? -14.681 1.879 3.145 1.00 89.56 88 VAL A C 1
ATOM 669 O O . VAL A 1 88 ? -14.399 1.572 1.987 1.00 89.56 88 VAL A O 1
ATOM 672 N N . ALA A 1 89 ? -14.428 3.090 3.648 1.00 88.88 89 ALA A N 1
ATOM 673 C CA . ALA A 1 89 ? -13.737 4.129 2.890 1.00 88.88 89 ALA A CA 1
ATOM 674 C C . ALA A 1 89 ? -12.296 3.714 2.545 1.00 88.88 89 ALA A C 1
ATOM 676 O O . ALA A 1 89 ? -11.899 3.813 1.384 1.00 88.88 89 ALA A O 1
ATOM 677 N N . ASP A 1 90 ? -11.557 3.166 3.512 1.00 84.69 90 ASP A N 1
ATOM 678 C CA . ASP A 1 90 ? -10.204 2.635 3.314 1.00 84.69 90 ASP A CA 1
ATOM 679 C C . ASP A 1 90 ? -10.197 1.509 2.267 1.00 84.69 90 ASP A C 1
ATOM 681 O O . ASP A 1 90 ? -9.370 1.504 1.355 1.00 84.69 90 ASP A O 1
ATOM 685 N N . ALA A 1 91 ? -11.151 0.575 2.346 1.00 84.00 91 ALA A N 1
ATOM 686 C CA . ALA A 1 91 ? -11.281 -0.511 1.375 1.00 84.00 91 ALA A CA 1
ATOM 687 C C . ALA A 1 91 ? -11.608 0.003 -0.039 1.00 84.00 91 ALA A C 1
ATOM 689 O O . ALA A 1 91 ? -11.099 -0.526 -1.034 1.00 84.00 91 ALA A O 1
ATOM 690 N N . ALA A 1 92 ? -12.444 1.040 -0.142 1.00 89.06 92 ALA A N 1
ATOM 691 C CA . ALA A 1 92 ? -12.769 1.672 -1.414 1.00 89.06 92 ALA A CA 1
ATOM 692 C C . ALA A 1 92 ? -11.543 2.357 -2.035 1.00 89.06 92 ALA A C 1
ATOM 694 O O . ALA A 1 92 ? -11.296 2.172 -3.230 1.00 89.06 92 ALA A O 1
ATOM 695 N N . GLU A 1 93 ? -10.751 3.084 -1.241 1.00 91.31 93 GLU A N 1
ATOM 696 C CA . GLU A 1 93 ? -9.524 3.723 -1.727 1.00 91.31 93 GLU A CA 1
ATOM 697 C C . GLU A 1 93 ? -8.467 2.690 -2.121 1.00 91.31 93 GLU A C 1
ATOM 699 O O . GLU A 1 93 ? -7.875 2.809 -3.191 1.00 91.31 93 GLU A O 1
ATOM 704 N N . PHE A 1 94 ? -8.296 1.621 -1.339 1.00 87.81 94 PHE A N 1
ATOM 705 C CA . PHE A 1 94 ? -7.396 0.522 -1.693 1.00 87.81 94 PHE A CA 1
ATOM 706 C C . PHE A 1 94 ? -7.780 -0.111 -3.041 1.00 87.81 94 PHE A C 1
ATOM 708 O O . PHE A 1 94 ? -6.947 -0.273 -3.934 1.00 87.81 94 PHE A O 1
ATOM 715 N N . SER A 1 95 ? -9.071 -0.395 -3.247 1.00 88.31 95 SER A N 1
ATOM 716 C CA . SER A 1 95 ? -9.567 -0.918 -4.526 1.00 88.31 95 SER A CA 1
ATOM 717 C C . SER A 1 95 ? -9.354 0.066 -5.682 1.00 88.31 95 SER A C 1
ATOM 719 O O . SER A 1 95 ? -8.973 -0.337 -6.787 1.00 88.31 95 SER A O 1
ATOM 721 N N . ALA A 1 96 ? -9.596 1.359 -5.451 1.00 93.94 96 ALA A N 1
ATOM 722 C CA . ALA A 1 96 ? -9.382 2.399 -6.449 1.00 93.94 96 ALA A CA 1
ATOM 723 C C . ALA A 1 96 ? -7.898 2.514 -6.825 1.00 93.94 96 ALA A C 1
ATOM 725 O O . ALA A 1 96 ? -7.576 2.548 -8.015 1.00 93.94 96 ALA A O 1
ATOM 726 N N . ARG A 1 97 ? -7.000 2.488 -5.836 1.00 94.12 97 ARG A N 1
ATOM 727 C CA . ARG A 1 97 ? -5.549 2.479 -6.030 1.00 94.12 97 ARG A CA 1
ATOM 728 C C . ARG A 1 97 ? -5.097 1.280 -6.842 1.00 94.12 97 ARG A C 1
ATOM 730 O O . ARG A 1 97 ? -4.472 1.476 -7.881 1.00 94.12 97 ARG A O 1
ATOM 737 N N . ARG A 1 98 ? -5.492 0.059 -6.464 1.00 93.44 98 ARG A N 1
ATOM 738 C CA . ARG A 1 98 ? -5.141 -1.155 -7.221 1.00 93.44 98 ARG A CA 1
ATOM 739 C C . ARG A 1 98 ? -5.548 -1.032 -8.690 1.00 93.44 98 ARG A C 1
ATOM 741 O O . ARG A 1 98 ? -4.780 -1.400 -9.575 1.00 93.44 98 ARG A O 1
ATOM 748 N N . LYS A 1 99 ? -6.725 -0.465 -8.985 1.00 95.50 99 LYS A N 1
ATOM 749 C CA . LYS A 1 99 ? -7.154 -0.208 -10.374 1.00 95.50 99 LYS A CA 1
ATOM 750 C C . LYS A 1 99 ? -6.234 0.781 -11.090 1.00 95.50 99 LYS A C 1
ATOM 752 O O . LYS A 1 99 ? -5.857 0.521 -12.231 1.00 95.50 99 LYS A O 1
ATOM 757 N N . ARG A 1 100 ? -5.865 1.896 -10.446 1.00 96.56 100 ARG A N 1
ATOM 758 C CA . ARG A 1 100 ? -4.941 2.892 -11.021 1.00 96.56 100 ARG A CA 1
ATOM 759 C C . ARG A 1 100 ? -3.563 2.285 -11.282 1.00 96.56 100 ARG A C 1
ATOM 761 O O . ARG A 1 100 ? -3.035 2.473 -12.375 1.00 96.56 100 ARG A O 1
ATOM 768 N N . VAL A 1 101 ? -3.046 1.497 -10.339 1.00 96.50 101 VAL A N 1
ATOM 769 C CA . VAL A 1 101 ? -1.781 0.762 -10.470 1.00 96.50 101 VAL A CA 1
ATOM 770 C C . VAL A 1 101 ? -1.842 -0.206 -11.645 1.00 96.50 101 VAL A C 1
ATOM 772 O O . VAL A 1 101 ? -1.024 -0.103 -12.550 1.00 96.50 101 VAL A O 1
ATOM 775 N N . VAL A 1 102 ? -2.841 -1.091 -11.703 1.00 95.94 102 VAL A N 1
ATOM 776 C CA . VAL A 1 102 ? -2.981 -2.072 -12.795 1.00 95.94 102 VAL A CA 1
ATOM 777 C C . VAL A 1 102 ? -3.050 -1.385 -14.160 1.00 95.94 102 VAL A C 1
ATOM 779 O O . VAL A 1 102 ? -2.355 -1.794 -15.088 1.00 95.94 102 VAL A O 1
ATOM 782 N N . VAL A 1 103 ? -3.840 -0.315 -14.285 1.00 97.31 103 VAL A N 1
ATOM 783 C CA . VAL A 1 103 ? -3.938 0.455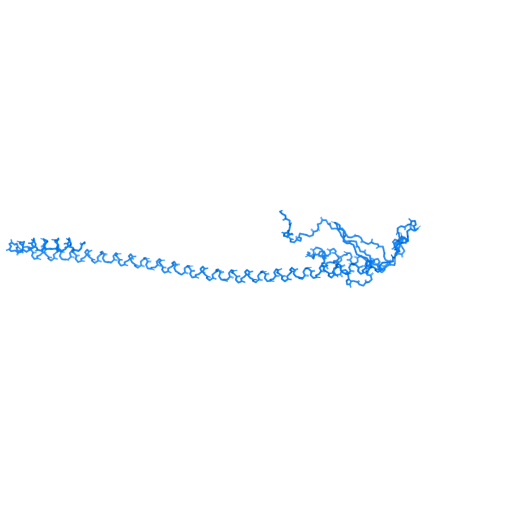 -15.533 1.00 97.31 103 VAL A CA 1
ATOM 784 C C . VAL A 1 103 ? -2.610 1.137 -15.875 1.00 97.31 103 VAL A C 1
ATOM 786 O O . VAL A 1 103 ? -2.209 1.133 -17.036 1.00 97.31 103 VAL A O 1
ATOM 789 N N . GLY A 1 104 ? -1.913 1.710 -14.893 1.00 96.56 104 GLY A N 1
ATOM 790 C CA . GLY A 1 104 ? -0.609 2.343 -15.089 1.00 96.56 104 GLY A CA 1
ATOM 791 C C . GLY A 1 104 ? 0.470 1.352 -15.526 1.00 96.56 104 GLY A C 1
ATOM 792 O O . GLY A 1 104 ? 1.166 1.599 -16.508 1.00 96.56 104 GLY A O 1
ATOM 793 N N . LEU A 1 105 ? 0.553 0.198 -14.860 1.00 96.38 105 LEU A N 1
ATOM 794 C CA . LEU A 1 105 ? 1.471 -0.886 -15.215 1.00 96.38 105 LEU A CA 1
ATOM 795 C C .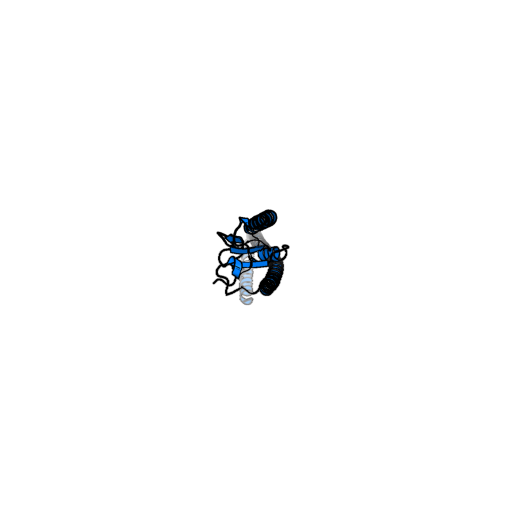 LEU A 1 105 ? 1.180 -1.439 -16.614 1.00 96.38 105 LEU A C 1
ATOM 797 O O . LEU A 1 105 ? 2.110 -1.714 -17.370 1.00 96.38 105 LEU A O 1
ATOM 801 N N . GLN A 1 106 ? -0.098 -1.573 -16.981 1.00 96.12 106 GLN A N 1
ATOM 802 C CA . GLN A 1 106 ? -0.480 -1.997 -18.326 1.00 96.12 106 GLN A CA 1
ATOM 803 C C . GLN A 1 106 ? -0.033 -0.972 -19.376 1.00 96.12 106 GLN A C 1
ATOM 805 O O . GLN A 1 106 ? 0.576 -1.356 -20.366 1.00 96.12 106 GLN A O 1
ATOM 810 N N . ARG A 1 107 ? -0.237 0.330 -19.129 1.00 95.44 107 ARG A N 1
ATOM 811 C CA . ARG A 1 107 ? 0.232 1.393 -20.036 1.00 95.44 107 ARG A CA 1
ATOM 812 C C . ARG A 1 107 ? 1.746 1.388 -20.223 1.00 95.44 107 ARG A C 1
ATOM 814 O O . ARG A 1 107 ? 2.198 1.593 -21.342 1.00 95.44 107 ARG A O 1
ATOM 821 N N . LEU A 1 108 ? 2.516 1.169 -19.153 1.00 94.81 108 LEU A N 1
ATOM 822 C CA . LEU A 1 108 ? 3.971 1.029 -19.263 1.00 94.81 108 LEU A CA 1
ATOM 823 C C . LEU A 1 108 ? 4.332 -0.168 -20.141 1.00 94.81 108 LEU A C 1
ATOM 825 O O . LEU A 1 108 ? 5.106 -0.020 -21.079 1.00 94.81 108 LEU A O 1
ATOM 829 N N . ARG A 1 109 ? 3.716 -1.327 -19.887 1.00 92.19 109 ARG A N 1
ATOM 830 C CA . ARG A 1 109 ? 3.954 -2.550 -20.661 1.00 92.19 109 ARG A CA 1
ATOM 831 C C . ARG A 1 109 ? 3.619 -2.386 -22.142 1.00 92.19 109 ARG A C 1
ATOM 833 O O . ARG A 1 109 ? 4.396 -2.833 -22.974 1.00 92.19 109 ARG A O 1
ATOM 840 N N . ASP A 1 110 ? 2.500 -1.739 -22.455 1.00 93.75 110 ASP A N 1
ATOM 841 C CA . ASP A 1 110 ? 2.063 -1.487 -23.833 1.00 93.75 110 ASP A CA 1
ATOM 842 C C . ASP A 1 110 ? 2.964 -0.469 -24.554 1.00 93.75 110 ASP A C 1
ATOM 844 O O . ASP A 1 110 ? 3.032 -0.460 -25.780 1.00 93.75 110 ASP A O 1
ATOM 848 N N . ALA A 1 111 ? 3.656 0.394 -23.803 1.00 92.31 111 ALA A N 1
ATOM 849 C CA . ALA A 1 111 ? 4.598 1.373 -24.337 1.00 92.31 111 ALA A CA 1
ATOM 850 C C . ALA A 1 111 ? 6.028 0.826 -24.499 1.00 92.31 111 ALA A C 1
ATOM 852 O O . ALA A 1 111 ? 6.881 1.525 -25.057 1.00 92.31 111 ALA A O 1
ATOM 853 N N . LEU A 1 112 ? 6.315 -0.383 -24.002 1.00 89.69 112 LEU A N 1
ATOM 854 C CA . LEU A 1 112 ? 7.626 -0.999 -24.176 1.00 89.69 112 LEU A CA 1
ATOM 855 C C . LEU A 1 112 ? 7.837 -1.384 -25.647 1.00 89.69 112 LEU A C 1
ATOM 857 O O . LEU A 1 112 ? 6.919 -1.901 -26.286 1.00 89.69 112 LEU A O 1
ATOM 861 N N . PRO A 1 113 ? 9.043 -1.160 -26.195 1.00 85.94 113 PRO A N 1
ATOM 862 C CA . PRO A 1 113 ? 9.360 -1.619 -27.537 1.00 85.94 113 PRO A CA 1
ATOM 863 C C . PRO A 1 113 ? 9.265 -3.145 -27.604 1.00 85.94 113 PRO A C 1
ATOM 865 O O . PRO A 1 113 ? 9.637 -3.845 -26.655 1.00 85.94 113 PRO A O 1
ATOM 868 N N . GLU A 1 114 ? 8.789 -3.659 -28.738 1.00 87.69 114 GLU A N 1
ATOM 869 C CA . GLU A 1 114 ? 8.774 -5.099 -28.975 1.00 87.69 114 GLU A CA 1
ATOM 870 C C . GLU A 1 114 ? 10.199 -5.662 -28.880 1.00 87.69 114 GLU A C 1
ATOM 872 O O . GLU A 1 114 ? 11.146 -5.041 -29.378 1.00 87.69 114 GLU A O 1
ATOM 877 N N . PRO A 1 115 ? 10.378 -6.817 -28.218 1.00 89.25 115 PRO A N 1
ATOM 878 C CA . PRO A 1 115 ? 11.697 -7.389 -28.053 1.00 89.25 115 PRO A CA 1
ATOM 879 C C . PRO A 1 115 ? 12.246 -7.912 -29.383 1.00 89.25 115 PRO A C 1
ATOM 881 O O . PRO A 1 115 ? 11.545 -8.623 -30.106 1.00 89.25 115 PRO A O 1
ATOM 884 N N . ASP A 1 116 ? 13.524 -7.656 -29.666 1.00 91.25 116 ASP A N 1
ATOM 885 C CA . ASP A 1 116 ? 14.202 -8.274 -30.808 1.00 91.25 116 ASP A CA 1
ATOM 886 C C . ASP A 1 116 ? 14.549 -9.731 -30.480 1.00 91.25 116 ASP A C 1
ATOM 888 O O . ASP A 1 116 ? 15.540 -10.047 -29.813 1.00 91.25 116 ASP A O 1
ATOM 892 N N . LEU A 1 117 ? 13.702 -10.650 -30.941 1.00 92.12 117 LEU A N 1
ATOM 893 C CA . LEU A 1 117 ? 13.863 -12.082 -30.695 1.00 92.12 117 LEU A CA 1
ATOM 894 C C . LEU A 1 117 ? 15.100 -12.681 -31.384 1.00 92.12 117 LEU A C 1
ATOM 896 O O . LEU A 1 117 ? 15.514 -13.774 -30.995 1.00 92.12 117 LEU A O 1
ATOM 900 N N . ASN A 1 118 ? 15.697 -11.978 -32.352 1.00 93.75 118 ASN A N 1
ATOM 901 C CA . ASN A 1 118 ? 16.912 -12.416 -33.040 1.00 93.75 118 ASN A CA 1
ATOM 902 C C . ASN A 1 118 ? 18.191 -11.962 -32.330 1.00 93.75 118 ASN A C 1
ATOM 904 O O . ASN A 1 118 ? 19.262 -12.494 -32.623 1.00 93.75 118 ASN A O 1
ATOM 908 N N . ALA A 1 119 ? 18.093 -11.019 -31.390 1.00 91.88 119 ALA A N 1
ATOM 909 C CA . ALA A 1 119 ? 19.236 -10.573 -30.612 1.00 91.88 119 ALA A CA 1
ATOM 910 C C . ALA A 1 119 ? 19.772 -11.703 -29.715 1.00 91.88 119 ALA A C 1
ATOM 912 O O . ALA A 1 119 ? 19.016 -12.380 -28.995 1.00 91.88 119 ALA A O 1
ATOM 913 N N . GLU A 1 120 ? 21.093 -11.888 -29.748 1.00 91.88 120 GLU A N 1
ATOM 914 C CA . GLU A 1 120 ? 21.808 -12.895 -28.958 1.00 91.88 120 GLU A CA 1
ATOM 915 C C . GLU A 1 120 ? 21.799 -12.520 -27.470 1.00 91.88 120 GLU A C 1
ATOM 917 O O . GLU A 1 120 ? 21.549 -13.362 -26.599 1.00 91.88 120 GLU A O 1
ATOM 922 N N . TRP A 1 121 ? 21.983 -11.231 -27.172 1.00 90.00 121 TRP A N 1
ATOM 923 C CA . TRP A 1 121 ? 22.069 -10.717 -25.811 1.00 90.00 121 TRP A CA 1
ATOM 924 C C . TRP A 1 121 ? 20.724 -10.192 -25.303 1.00 90.00 121 TRP A C 1
ATOM 926 O O . TRP A 1 121 ? 19.940 -9.578 -26.024 1.00 90.00 121 TRP A O 1
ATOM 936 N N . LYS A 1 122 ? 20.449 -10.388 -24.005 1.00 88.69 122 LYS A N 1
ATOM 937 C CA . LYS A 1 122 ? 19.203 -9.901 -23.378 1.00 88.69 122 LYS A CA 1
ATOM 938 C C . LYS A 1 122 ? 19.083 -8.375 -23.393 1.00 88.69 122 LYS A C 1
ATOM 940 O O . LYS A 1 122 ? 17.976 -7.872 -23.535 1.00 88.69 122 LYS A O 1
ATOM 945 N N . CYS A 1 123 ? 20.199 -7.670 -23.226 1.00 90.94 123 CYS A N 1
ATOM 946 C CA . CYS A 1 123 ? 20.251 -6.210 -23.251 1.00 90.94 123 CYS A CA 1
ATOM 947 C C . CYS A 1 123 ? 19.802 -5.652 -24.605 1.00 90.94 123 CYS A C 1
ATOM 949 O O . CYS A 1 123 ? 18.913 -4.810 -24.648 1.00 90.94 123 CYS A O 1
ATOM 951 N N . GLU A 1 124 ? 20.312 -6.216 -25.699 1.00 91.56 124 GLU A N 1
ATOM 952 C CA . GLU A 1 124 ? 19.881 -5.898 -27.063 1.00 91.56 124 GLU A CA 1
ATOM 953 C C . GLU A 1 124 ? 18.414 -6.283 -27.282 1.00 91.56 124 GLU A C 1
ATOM 955 O O . GLU A 1 124 ? 17.610 -5.447 -27.686 1.00 91.56 124 GLU A O 1
ATOM 960 N N . ARG A 1 125 ? 18.031 -7.513 -26.908 1.00 91.25 125 ARG A N 1
ATOM 961 C CA . ARG A 1 125 ? 16.654 -8.011 -27.050 1.00 91.25 125 ARG A CA 1
ATOM 962 C C . ARG A 1 125 ? 15.618 -7.085 -26.426 1.00 91.25 125 ARG A C 1
ATOM 964 O O . ARG A 1 125 ? 14.542 -6.937 -26.986 1.00 91.25 125 ARG A O 1
ATOM 971 N N . TYR A 1 126 ? 15.902 -6.515 -25.259 1.00 88.44 126 TYR A N 1
ATOM 972 C CA . TYR A 1 126 ? 14.961 -5.675 -24.513 1.00 88.44 126 TYR A CA 1
ATOM 973 C C . TYR A 1 126 ? 15.365 -4.192 -24.488 1.00 88.44 126 TYR A C 1
ATOM 975 O O . TYR A 1 126 ? 14.844 -3.439 -23.669 1.00 88.44 126 TYR A O 1
ATOM 983 N N . ASN A 1 127 ? 16.263 -3.769 -25.384 1.00 89.00 127 ASN A N 1
ATOM 984 C CA . ASN A 1 127 ? 16.677 -2.378 -25.588 1.00 89.00 127 ASN A CA 1
ATOM 985 C C . ASN A 1 127 ? 17.150 -1.643 -24.316 1.00 89.00 127 ASN A C 1
ATOM 987 O O . ASN A 1 127 ? 16.738 -0.512 -24.050 1.00 89.00 127 ASN A O 1
ATOM 991 N N . TYR A 1 128 ? 18.033 -2.266 -23.534 1.00 91.81 128 TYR A N 1
ATOM 992 C CA . TYR A 1 128 ? 18.711 -1.627 -22.400 1.00 91.81 128 TYR A CA 1
ATOM 993 C C . TYR A 1 128 ? 20.241 -1.761 -22.511 1.00 91.81 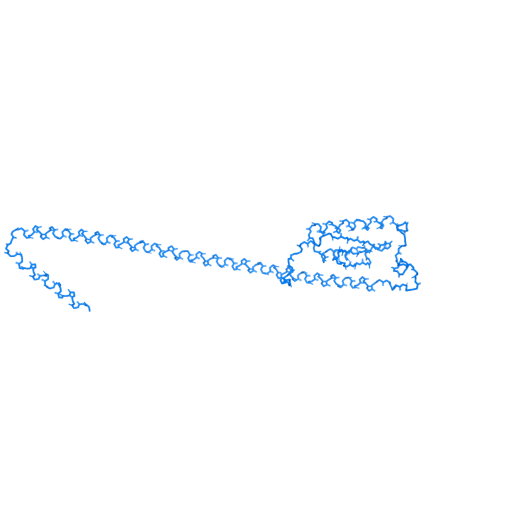128 TYR A C 1
ATOM 995 O O . TYR A 1 128 ? 20.712 -2.643 -23.228 1.00 91.81 128 TYR A O 1
ATOM 1003 N N . PRO A 1 129 ? 21.041 -0.909 -21.838 1.00 92.75 129 PRO A N 1
ATOM 1004 C CA . PRO A 1 129 ? 22.503 -0.959 -21.932 1.00 92.75 129 PRO A CA 1
ATOM 1005 C C . PRO A 1 129 ? 23.078 -2.318 -21.513 1.00 92.75 129 PRO A C 1
ATOM 1007 O O . PRO A 1 129 ? 22.655 -2.905 -20.519 1.00 92.75 129 PRO A O 1
ATOM 1010 N N . CYS A 1 130 ? 24.056 -2.829 -22.263 1.00 91.50 130 CYS A N 1
ATOM 1011 C CA . CYS A 1 130 ? 24.671 -4.129 -21.971 1.00 91.50 130 CYS A CA 1
ATOM 1012 C C . CYS A 1 130 ? 25.692 -4.079 -20.825 1.00 91.50 130 CYS A C 1
ATOM 1014 O O . CYS A 1 130 ? 26.038 -5.124 -20.270 1.00 91.50 130 CYS A O 1
ATOM 1016 N N . SER A 1 131 ? 26.159 -2.886 -20.454 1.00 92.44 131 SER A N 1
ATOM 1017 C CA . SER A 1 131 ? 27.103 -2.664 -19.364 1.00 92.44 131 SER A CA 1
ATOM 1018 C C . SER A 1 131 ? 26.690 -1.462 -18.519 1.00 92.44 131 SER A C 1
ATOM 1020 O O . SER A 1 131 ? 26.245 -0.449 -19.051 1.00 92.44 131 SER A O 1
ATOM 1022 N N . VAL A 1 132 ? 26.932 -1.536 -17.203 1.00 89.62 132 VAL A N 1
ATOM 1023 C CA . VAL A 1 132 ? 26.811 -0.385 -16.280 1.00 89.62 132 VAL A CA 1
ATOM 1024 C C . VAL A 1 132 ? 27.665 0.790 -16.765 1.00 89.62 132 VAL A C 1
ATOM 1026 O O . VAL A 1 132 ? 27.288 1.941 -16.587 1.00 89.62 132 VAL A O 1
ATOM 1029 N N . LEU A 1 133 ? 28.818 0.500 -17.378 1.00 92.62 133 LEU A N 1
ATOM 1030 C CA . LEU A 1 133 ? 29.760 1.518 -17.850 1.00 92.62 133 LEU A CA 1
ATOM 1031 C C . LEU A 1 133 ? 29.202 2.354 -19.011 1.00 92.62 133 LEU A C 1
ATOM 1033 O O . LEU A 1 133 ? 29.685 3.459 -19.237 1.00 92.62 133 LEU A O 1
ATOM 1037 N N . ASP A 1 134 ? 28.188 1.839 -19.711 1.00 92.62 134 ASP A N 1
ATOM 1038 C CA . ASP A 1 134 ? 27.510 2.537 -20.806 1.00 92.62 134 ASP A CA 1
ATOM 1039 C C . ASP A 1 134 ? 26.345 3.406 -20.300 1.00 92.62 134 ASP A C 1
ATOM 1041 O O . ASP A 1 134 ? 25.753 4.164 -21.070 1.00 92.62 134 ASP A O 1
ATOM 1045 N N . VAL A 1 135 ? 25.998 3.304 -19.010 1.00 94.19 135 VAL A N 1
ATOM 1046 C CA . VAL A 1 135 ? 24.925 4.086 -18.393 1.00 94.19 135 VAL A CA 1
ATOM 1047 C C . VAL A 1 135 ? 25.487 5.430 -17.913 1.00 94.19 135 VAL A C 1
ATOM 1049 O O . VAL A 1 135 ? 26.425 5.455 -17.110 1.00 94.19 135 VAL A O 1
ATOM 1052 N N . PRO A 1 136 ? 24.913 6.571 -18.337 1.00 95.19 136 PRO A N 1
ATOM 1053 C CA . PRO A 1 136 ? 25.284 7.880 -17.809 1.00 95.19 136 PRO A CA 1
ATOM 1054 C C . PRO A 1 136 ? 25.179 7.938 -16.279 1.00 95.19 136 PRO A C 1
ATOM 1056 O O . PRO A 1 136 ? 24.189 7.489 -15.697 1.00 95.19 136 PRO A O 1
ATOM 1059 N N . SER A 1 137 ? 26.162 8.555 -15.617 1.00 94.88 137 SER A N 1
ATOM 1060 C CA . SER A 1 137 ? 26.231 8.609 -14.147 1.00 94.88 137 SER A CA 1
ATOM 1061 C C . SER A 1 137 ? 24.998 9.243 -13.498 1.00 94.88 137 SER A C 1
ATOM 1063 O O . SER A 1 137 ? 24.591 8.820 -12.422 1.00 94.88 137 SER A O 1
ATOM 1065 N N . GLU A 1 138 ? 24.375 10.221 -14.158 1.00 96.19 138 GLU A N 1
ATOM 1066 C CA . GLU A 1 138 ? 23.142 10.871 -13.692 1.00 96.19 138 GLU A CA 1
ATOM 1067 C C . GLU A 1 138 ? 21.947 9.904 -13.655 1.00 96.19 138 GLU A C 1
ATOM 1069 O O . GLU A 1 138 ? 21.121 9.965 -12.744 1.00 96.19 138 GLU A O 1
ATOM 1074 N N . ILE A 1 139 ? 21.865 8.985 -14.624 1.00 95.38 139 ILE A N 1
ATOM 1075 C CA . ILE A 1 139 ? 20.812 7.966 -14.689 1.00 95.38 139 ILE A CA 1
ATOM 1076 C C . ILE A 1 139 ? 21.044 6.912 -13.603 1.00 95.38 139 ILE A C 1
ATOM 1078 O O . ILE A 1 139 ? 20.104 6.573 -12.885 1.00 95.38 139 ILE A O 1
ATOM 1082 N N . LEU A 1 140 ? 22.293 6.463 -13.428 1.00 93.81 140 LEU A N 1
ATOM 1083 C CA . LEU A 1 140 ? 22.662 5.547 -12.344 1.00 93.81 140 LEU A CA 1
ATOM 1084 C C . LEU A 1 140 ? 22.337 6.141 -10.971 1.00 93.81 140 LEU A C 1
ATOM 1086 O O . LEU A 1 140 ? 21.730 5.473 -10.137 1.00 93.81 140 LEU A O 1
ATOM 1090 N N . GLN A 1 141 ? 22.702 7.405 -10.740 1.00 95.69 141 GLN A N 1
ATOM 1091 C CA . GLN A 1 141 ? 22.405 8.088 -9.485 1.00 95.69 141 GLN A CA 1
ATOM 1092 C C . GLN A 1 141 ? 20.895 8.173 -9.247 1.00 95.69 141 GLN A C 1
ATOM 1094 O O . GLN A 1 141 ? 20.426 7.784 -8.185 1.00 95.69 141 GLN A O 1
ATOM 1099 N N . ARG A 1 142 ? 20.118 8.567 -10.261 1.00 95.88 142 ARG A N 1
ATOM 1100 C CA . ARG A 1 142 ? 18.652 8.603 -10.174 1.00 95.88 142 ARG A CA 1
ATOM 1101 C C . ARG A 1 142 ? 18.048 7.235 -9.841 1.00 95.88 142 ARG A C 1
ATOM 1103 O O . ARG A 1 142 ? 17.115 7.161 -9.048 1.00 95.88 142 ARG A O 1
ATOM 1110 N N . SER A 1 143 ? 18.546 6.163 -10.451 1.00 95.62 143 SER A N 1
ATOM 1111 C CA . SER A 1 143 ? 18.086 4.795 -10.178 1.00 95.62 143 SER A CA 1
ATOM 1112 C C . SER A 1 143 ? 18.373 4.369 -8.737 1.00 95.62 143 SER A C 1
ATOM 1114 O O . SER A 1 143 ? 17.513 3.779 -8.076 1.00 95.62 143 SER A O 1
ATOM 1116 N N . ASN A 1 144 ? 19.548 4.736 -8.217 1.00 95.25 144 ASN A N 1
ATOM 1117 C CA . ASN A 1 144 ? 19.919 4.506 -6.822 1.00 95.25 144 ASN A CA 1
ATOM 1118 C C . ASN A 1 144 ? 19.041 5.319 -5.861 1.00 95.25 144 ASN A C 1
ATOM 1120 O O . ASN A 1 144 ? 18.488 4.741 -4.932 1.00 95.25 144 ASN A O 1
ATOM 1124 N N . ASP A 1 145 ? 18.830 6.611 -6.122 1.00 97.00 145 ASP A N 1
ATOM 1125 C CA . ASP A 1 145 ? 17.981 7.477 -5.291 1.00 97.00 145 ASP A CA 1
ATOM 1126 C C . ASP A 1 145 ? 16.537 6.943 -5.224 1.00 97.00 145 ASP A C 1
ATOM 1128 O O . ASP A 1 145 ? 15.921 6.888 -4.159 1.00 97.00 145 ASP A O 1
ATOM 1132 N N . LEU A 1 146 ? 15.995 6.487 -6.361 1.00 97.31 146 LEU A N 1
ATOM 1133 C CA . LEU A 1 146 ? 14.679 5.846 -6.409 1.00 97.31 146 LEU A CA 1
ATOM 1134 C C . LEU A 1 146 ? 14.657 4.526 -5.633 1.00 97.31 146 LEU A C 1
ATOM 1136 O O . LEU A 1 146 ? 13.679 4.243 -4.946 1.00 97.31 146 LEU A O 1
ATOM 1140 N N . SER A 1 147 ? 15.723 3.732 -5.717 1.00 95.25 147 SER A N 1
ATOM 1141 C CA . SER A 1 147 ? 15.860 2.484 -4.958 1.00 95.25 147 SER A CA 1
ATOM 1142 C C . SER A 1 147 ? 15.872 2.735 -3.449 1.00 95.25 147 SER A C 1
ATOM 1144 O O . SER A 1 147 ? 15.179 2.043 -2.703 1.00 95.25 147 SER A O 1
ATOM 1146 N N . GLU A 1 148 ? 16.615 3.743 -2.992 1.00 95.69 148 GLU A N 1
ATOM 1147 C CA . GLU A 1 148 ? 16.644 4.143 -1.584 1.00 95.69 148 GLU A CA 1
ATOM 1148 C C . GLU A 1 148 ? 15.267 4.615 -1.105 1.00 95.69 148 GLU A C 1
ATOM 1150 O O . GLU A 1 148 ? 14.804 4.185 -0.049 1.00 95.69 148 GLU A O 1
ATOM 1155 N N . GLU A 1 149 ? 14.563 5.428 -1.896 1.00 96.81 149 GLU A N 1
ATOM 1156 C CA . GLU A 1 149 ? 13.219 5.890 -1.538 1.00 96.81 149 GLU A CA 1
ATOM 1157 C C . GLU A 1 149 ? 12.199 4.738 -1.507 1.00 96.81 149 GLU A C 1
ATOM 1159 O O . GLU A 1 149 ? 11.355 4.692 -0.610 1.00 96.81 149 GLU A O 1
ATOM 1164 N N . VAL A 1 150 ? 12.299 3.763 -2.421 1.00 95.44 150 VAL A N 1
ATOM 1165 C CA . VAL A 1 150 ? 11.496 2.529 -2.362 1.00 95.44 150 VAL A CA 1
ATOM 1166 C C . VAL A 1 150 ? 11.746 1.785 -1.046 1.00 95.44 150 VAL A C 1
ATOM 1168 O O . VAL A 1 150 ? 10.788 1.419 -0.366 1.00 95.44 150 VAL A O 1
ATOM 1171 N N . ASP A 1 151 ? 13.007 1.585 -0.648 1.00 92.81 151 ASP A N 1
ATOM 1172 C CA . ASP A 1 151 ? 13.338 0.927 0.625 1.00 92.81 151 ASP A CA 1
ATOM 1173 C C . ASP A 1 151 ? 12.797 1.715 1.831 1.00 92.81 151 ASP A C 1
ATOM 1175 O O . ASP A 1 151 ? 12.201 1.135 2.743 1.00 92.81 151 ASP A O 1
ATOM 1179 N N . LEU A 1 152 ? 12.924 3.046 1.823 1.00 94.31 152 LEU A N 1
ATOM 1180 C CA . LEU A 1 152 ? 12.398 3.912 2.880 1.00 94.31 152 LEU A CA 1
ATOM 1181 C C . LEU A 1 152 ? 10.875 3.810 3.015 1.00 94.31 152 LEU A C 1
ATOM 1183 O O . LEU A 1 152 ? 10.375 3.726 4.138 1.00 94.31 152 LEU A O 1
ATOM 1187 N N . ARG A 1 153 ? 10.136 3.788 1.904 1.00 93.88 153 ARG A N 1
ATOM 1188 C CA . ARG A 1 153 ? 8.671 3.636 1.896 1.00 93.88 153 ARG A CA 1
ATOM 1189 C C . ARG A 1 153 ? 8.230 2.295 2.460 1.00 93.88 153 ARG A C 1
ATOM 1191 O O . ARG A 1 153 ? 7.407 2.249 3.372 1.00 93.88 153 ARG A O 1
ATOM 1198 N N . ILE A 1 154 ? 8.867 1.211 2.023 1.00 90.81 154 ILE A N 1
ATOM 1199 C CA . ILE A 1 154 ? 8.590 -0.127 2.556 1.00 90.81 154 ILE A CA 1
ATOM 1200 C C . ILE A 1 154 ? 8.888 -0.193 4.061 1.00 90.81 154 ILE A C 1
ATOM 1202 O O . ILE A 1 154 ? 8.101 -0.755 4.823 1.00 90.81 154 ILE A O 1
ATOM 1206 N N . ARG A 1 155 ? 9.978 0.428 4.535 1.00 89.44 155 ARG A N 1
ATOM 1207 C CA . ARG A 1 155 ? 10.291 0.503 5.976 1.00 89.44 155 ARG A CA 1
ATOM 1208 C C . ARG A 1 155 ? 9.300 1.345 6.777 1.00 89.44 155 ARG A C 1
ATOM 1210 O O . ARG A 1 155 ? 9.112 1.065 7.960 1.00 89.44 155 ARG A O 1
ATOM 1217 N N . ARG A 1 156 ? 8.684 2.362 6.167 1.00 91.75 156 ARG A N 1
ATOM 1218 C CA . ARG A 1 156 ? 7.609 3.161 6.783 1.00 91.75 156 ARG A CA 1
ATOM 1219 C C . ARG A 1 156 ? 6.285 2.399 6.871 1.00 91.75 156 ARG A C 1
ATOM 1221 O O . ARG A 1 156 ? 5.434 2.788 7.666 1.00 91.75 156 ARG A O 1
ATOM 1228 N N . GLY A 1 157 ? 6.155 1.295 6.138 1.00 90.06 157 GLY A N 1
ATOM 1229 C CA . GLY A 1 157 ? 4.954 0.470 6.105 1.00 90.06 157 GLY A CA 1
ATOM 1230 C C . GLY A 1 157 ? 3.983 0.841 4.988 1.00 90.06 157 GLY A C 1
ATOM 1231 O O . GLY A 1 157 ? 2.830 0.424 5.073 1.00 90.06 157 GLY A O 1
ATOM 1232 N N . ASP A 1 158 ? 4.436 1.593 3.976 1.00 91.62 158 ASP A N 1
ATOM 1233 C CA . ASP A 1 158 ? 3.665 1.811 2.749 1.00 91.62 158 ASP A CA 1
ATOM 1234 C C . ASP A 1 158 ? 3.332 0.447 2.118 1.00 91.62 158 ASP A C 1
ATOM 1236 O O . ASP A 1 158 ? 4.166 -0.469 2.083 1.00 91.62 158 ASP A O 1
ATOM 1240 N N . ASP A 1 159 ? 2.108 0.313 1.612 1.00 89.19 159 ASP A N 1
ATOM 1241 C CA . ASP A 1 159 ? 1.702 -0.884 0.876 1.00 89.19 159 ASP A CA 1
ATOM 1242 C C . ASP A 1 159 ? 2.412 -0.960 -0.489 1.00 89.19 159 ASP A C 1
ATOM 1244 O O . ASP A 1 159 ? 2.814 0.053 -1.067 1.00 89.19 159 ASP A O 1
ATOM 1248 N N . ILE A 1 160 ? 2.553 -2.165 -1.048 1.00 90.88 160 ILE A N 1
ATOM 1249 C CA . ILE A 1 160 ? 3.173 -2.350 -2.367 1.00 90.88 160 ILE A CA 1
ATOM 1250 C C . ILE A 1 160 ? 2.444 -1.532 -3.438 1.00 90.88 160 ILE A C 1
ATOM 1252 O O . ILE A 1 160 ? 3.107 -0.896 -4.255 1.00 90.88 160 ILE A O 1
ATOM 1256 N N . ASP A 1 161 ? 1.111 -1.468 -3.415 1.00 92.94 161 ASP A N 1
ATOM 1257 C CA . ASP A 1 161 ? 0.356 -0.662 -4.374 1.00 92.94 161 ASP A CA 1
ATOM 1258 C C . ASP A 1 161 ? 0.629 0.841 -4.215 1.00 92.94 161 ASP A C 1
ATOM 1260 O O . ASP A 1 161 ? 0.609 1.567 -5.206 1.00 92.94 161 ASP A O 1
ATOM 1264 N N . GLU A 1 162 ? 0.918 1.323 -3.002 1.00 94.94 162 GLU A N 1
ATOM 1265 C CA . GLU A 1 162 ? 1.312 2.722 -2.766 1.00 94.94 162 GLU A CA 1
ATOM 1266 C C . GLU A 1 162 ? 2.677 3.021 -3.373 1.00 94.94 162 GLU A C 1
ATOM 1268 O O . GLU A 1 162 ? 2.857 4.042 -4.041 1.00 94.94 162 GLU A O 1
ATOM 1273 N N . VAL A 1 163 ? 3.628 2.105 -3.193 1.00 95.88 163 VAL A N 1
ATOM 1274 C CA . VAL A 1 163 ? 4.965 2.223 -3.779 1.00 95.88 163 VAL A CA 1
ATOM 1275 C C . VAL A 1 163 ? 4.899 2.152 -5.304 1.00 95.88 163 VAL A C 1
ATOM 1277 O O . VAL A 1 163 ? 5.538 2.958 -5.979 1.00 95.88 163 VAL A O 1
ATOM 1280 N N . LEU A 1 164 ? 4.106 1.234 -5.862 1.00 96.69 164 LEU A N 1
ATOM 1281 C CA . LEU A 1 164 ? 3.908 1.108 -7.307 1.00 96.69 164 LEU A CA 1
ATOM 1282 C C . LEU A 1 164 ? 3.210 2.343 -7.894 1.00 96.69 164 LEU A C 1
ATOM 1284 O O . LEU A 1 164 ? 3.638 2.843 -8.933 1.00 96.69 164 LEU A O 1
ATOM 1288 N N . GLU A 1 165 ? 2.171 2.864 -7.236 1.00 97.06 165 GLU A N 1
ATOM 1289 C CA . GLU A 1 165 ? 1.494 4.103 -7.640 1.00 97.06 165 GLU A CA 1
ATOM 1290 C C . GLU A 1 165 ? 2.463 5.292 -7.628 1.00 97.06 165 GLU A C 1
ATOM 1292 O O . GLU A 1 165 ? 2.511 6.060 -8.589 1.00 97.06 165 GLU A O 1
ATOM 1297 N N . TRP A 1 166 ? 3.294 5.411 -6.591 1.00 97.56 166 TRP A N 1
ATOM 1298 C CA . TRP A 1 166 ? 4.321 6.446 -6.521 1.00 97.56 166 TRP A CA 1
ATOM 1299 C C . TRP A 1 166 ? 5.394 6.288 -7.611 1.00 97.56 166 TRP A C 1
ATOM 1301 O O . TRP A 1 166 ? 5.769 7.288 -8.231 1.00 97.56 166 TRP A O 1
ATOM 1311 N N . LEU A 1 167 ? 5.859 5.062 -7.887 1.00 97.69 167 LEU A N 1
ATOM 1312 C CA . LEU A 1 167 ? 6.814 4.771 -8.966 1.00 97.69 167 LEU A CA 1
ATOM 1313 C C . LEU A 1 167 ? 6.243 5.145 -10.340 1.00 97.69 167 LEU A C 1
ATOM 1315 O O . LEU A 1 167 ? 6.949 5.733 -11.156 1.00 97.69 167 LEU A O 1
ATOM 1319 N N . LEU A 1 168 ? 4.956 4.875 -10.579 1.00 97.50 168 LEU A N 1
ATOM 1320 C CA . LEU A 1 168 ? 4.254 5.247 -11.814 1.00 97.50 168 LEU A CA 1
ATOM 1321 C C . LEU A 1 168 ? 4.200 6.765 -12.049 1.00 97.50 168 LEU A C 1
ATOM 1323 O O . LEU A 1 168 ? 4.045 7.202 -13.188 1.00 97.50 168 LEU A O 1
ATOM 1327 N N . MET A 1 169 ? 4.325 7.57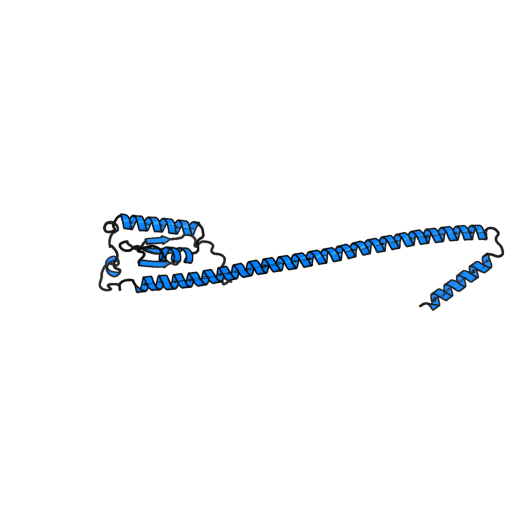3 -10.994 1.00 97.12 169 MET A N 1
ATOM 1328 C CA . MET A 1 169 ? 4.389 9.035 -11.093 1.00 97.12 169 MET A CA 1
ATOM 1329 C C . MET A 1 169 ? 5.810 9.558 -11.341 1.00 97.12 169 MET A C 1
ATOM 1331 O O . MET A 1 169 ? 5.981 10.749 -11.616 1.00 97.12 169 MET A O 1
ATOM 1335 N N . GLN A 1 170 ? 6.836 8.707 -11.240 1.00 97.38 170 GLN A N 1
ATOM 1336 C CA . GLN A 1 170 ? 8.216 9.133 -11.436 1.00 97.38 170 GLN A CA 1
ATOM 1337 C C . GLN A 1 170 ? 8.512 9.343 -12.915 1.00 97.38 170 GLN A C 1
ATOM 1339 O O . GLN A 1 170 ? 8.205 8.521 -13.779 1.00 97.38 170 GLN A O 1
ATOM 1344 N N . LYS A 1 171 ? 9.167 10.467 -13.209 1.00 93.75 171 LYS A N 1
ATOM 1345 C CA . LYS A 1 171 ? 9.599 10.779 -14.568 1.00 93.75 171 LYS A CA 1
ATOM 1346 C C . LYS A 1 171 ? 10.583 9.707 -15.060 1.00 93.75 171 LYS A C 1
ATOM 1348 O O . LYS A 1 171 ? 11.443 9.256 -14.301 1.00 93.75 171 LYS A O 1
ATOM 1353 N N . ASP A 1 172 ? 10.467 9.355 -16.335 1.00 92.94 172 ASP A N 1
ATOM 1354 C CA . ASP A 1 172 ? 11.383 8.470 -17.059 1.00 92.94 172 ASP A CA 1
ATOM 1355 C C . ASP A 1 172 ? 11.400 7.002 -16.594 1.00 92.94 172 ASP A C 1
ATOM 1357 O O . ASP A 1 172 ? 12.224 6.237 -17.087 1.00 92.94 172 ASP A O 1
ATOM 1361 N N . ILE A 1 173 ? 10.478 6.564 -15.729 1.00 96.19 173 ILE A N 1
ATOM 1362 C CA . ILE A 1 173 ? 10.236 5.129 -15.522 1.00 96.19 173 ILE A CA 1
ATOM 1363 C C . ILE A 1 173 ? 9.587 4.534 -16.775 1.00 96.19 173 ILE A C 1
ATOM 1365 O O . ILE A 1 173 ? 8.627 5.091 -17.310 1.00 96.19 173 ILE A O 1
ATOM 1369 N N . ILE A 1 174 ? 10.128 3.410 -17.248 1.00 94.75 174 ILE A N 1
ATOM 1370 C CA . ILE A 1 174 ? 9.663 2.731 -18.468 1.00 94.75 174 ILE A CA 1
ATOM 1371 C C . ILE A 1 174 ? 9.144 1.316 -18.218 1.00 94.75 174 ILE A C 1
ATOM 1373 O O . ILE A 1 174 ? 8.340 0.827 -19.002 1.00 94.75 174 ILE A O 1
ATOM 1377 N N . ASP A 1 175 ? 9.558 0.676 -17.126 1.00 95.25 175 ASP A N 1
ATOM 1378 C CA . ASP A 1 175 ? 9.086 -0.652 -16.741 1.00 95.25 175 ASP A CA 1
ATOM 1379 C C . ASP A 1 175 ? 9.005 -0.755 -15.219 1.00 95.25 175 ASP A C 1
ATOM 1381 O O . ASP A 1 175 ? 9.856 -0.222 -14.502 1.00 95.25 175 ASP A O 1
ATOM 1385 N N . ILE A 1 176 ? 7.979 -1.451 -14.738 1.00 96.69 176 ILE A N 1
ATOM 1386 C CA . ILE A 1 176 ? 7.800 -1.820 -13.336 1.00 96.69 176 ILE A CA 1
ATOM 1387 C C . ILE A 1 176 ? 7.167 -3.212 -13.310 1.00 96.69 176 ILE A C 1
ATOM 1389 O O . ILE A 1 176 ? 6.141 -3.465 -13.948 1.00 96.69 176 ILE A O 1
ATOM 1393 N N . ARG A 1 177 ? 7.752 -4.124 -12.534 1.00 92.12 177 ARG A N 1
ATOM 1394 C CA . ARG A 1 177 ? 7.258 -5.487 -12.344 1.00 92.12 177 ARG A CA 1
ATOM 1395 C C . ARG A 1 177 ? 7.209 -5.815 -10.865 1.00 92.12 177 ARG A C 1
ATOM 1397 O O . ARG A 1 177 ? 8.233 -5.871 -10.187 1.00 92.12 177 ARG A O 1
ATOM 1404 N N . GLU A 1 178 ? 6.006 -6.097 -10.390 1.00 90.12 178 GLU A N 1
ATOM 1405 C CA . GLU A 1 178 ? 5.806 -6.723 -9.091 1.00 90.12 178 GLU A CA 1
ATOM 1406 C C . GLU A 1 178 ? 6.354 -8.160 -9.141 1.00 90.12 178 GLU A C 1
ATOM 1408 O O . GLU A 1 178 ? 6.015 -8.943 -10.032 1.00 90.12 178 GLU A O 1
ATOM 1413 N N . GLN A 1 179 ? 7.237 -8.502 -8.205 1.00 86.94 179 GLN A N 1
ATOM 1414 C CA . GLN A 1 179 ? 7.810 -9.835 -8.050 1.00 86.94 179 GLN A CA 1
ATOM 1415 C C . GLN A 1 179 ? 7.376 -10.429 -6.715 1.00 86.94 179 GLN A C 1
ATOM 1417 O O . GLN A 1 179 ? 7.156 -9.723 -5.734 1.00 86.94 179 GLN A O 1
ATOM 1422 N N . ARG A 1 180 ? 7.381 -11.764 -6.623 1.00 81.75 180 ARG A N 1
ATOM 1423 C CA . ARG A 1 180 ? 7.025 -12.479 -5.386 1.00 81.75 180 ARG A CA 1
ATOM 1424 C C . ARG A 1 180 ? 7.861 -12.074 -4.170 1.00 81.75 180 ARG A C 1
ATOM 1426 O O . ARG A 1 180 ? 7.450 -12.380 -3.065 1.00 81.75 180 ARG A O 1
ATOM 1433 N N . THR A 1 181 ? 9.028 -11.454 -4.339 1.00 83.94 181 THR A N 1
ATOM 1434 C CA . THR A 1 181 ? 9.907 -11.025 -3.233 1.00 83.94 181 THR A CA 1
ATOM 1435 C C . THR A 1 181 ? 10.398 -9.587 -3.384 1.00 83.94 181 THR A C 1
ATOM 1437 O O . THR A 1 181 ? 11.449 -9.249 -2.837 1.00 83.94 181 THR A O 1
ATOM 1440 N N . GLY A 1 182 ? 9.743 -8.764 -4.205 1.00 88.88 182 GLY A N 1
ATOM 1441 C CA . GLY A 1 182 ? 10.358 -7.511 -4.617 1.00 88.88 182 GLY A CA 1
ATOM 1442 C C . GLY A 1 182 ? 9.600 -6.707 -5.656 1.00 88.88 182 GLY A C 1
ATOM 1443 O O . GLY A 1 182 ? 8.532 -7.097 -6.117 1.00 88.88 182 GLY A O 1
ATOM 1444 N N . ILE A 1 183 ? 10.216 -5.603 -6.055 1.00 93.31 183 ILE A N 1
ATOM 1445 C CA . ILE A 1 183 ? 9.806 -4.791 -7.198 1.00 93.31 183 ILE A CA 1
ATOM 1446 C C . ILE A 1 183 ? 11.029 -4.665 -8.104 1.00 93.31 183 ILE A C 1
ATOM 1448 O O . ILE A 1 183 ? 12.102 -4.265 -7.652 1.00 93.31 183 ILE A O 1
ATOM 1452 N N . ASP A 1 184 ? 10.869 -5.022 -9.373 1.00 94.69 184 ASP A N 1
ATOM 1453 C CA . ASP A 1 184 ? 11.842 -4.693 -10.410 1.00 94.69 184 ASP A CA 1
ATOM 1454 C C . ASP A 1 184 ? 11.342 -3.423 -11.116 1.00 94.69 184 ASP A C 1
ATOM 1456 O O . ASP A 1 184 ? 10.163 -3.345 -11.461 1.00 94.69 184 ASP A O 1
ATOM 1460 N N . PHE A 1 185 ? 12.194 -2.428 -11.340 1.00 95.88 185 PHE A N 1
ATOM 1461 C CA . PHE A 1 185 ? 11.840 -1.241 -12.123 1.00 95.88 185 PHE A CA 1
ATOM 1462 C C . PHE A 1 185 ? 12.992 -0.820 -13.030 1.00 95.88 185 PHE A C 1
ATOM 1464 O O . PHE A 1 185 ? 14.137 -1.213 -12.822 1.00 95.88 185 PHE A O 1
ATOM 1471 N N . GLN A 1 186 ? 12.693 -0.022 -14.050 1.00 95.06 186 GLN A N 1
ATOM 1472 C CA . GLN A 1 186 ? 13.697 0.480 -14.978 1.00 95.06 186 GLN A CA 1
ATOM 1473 C C . GLN A 1 186 ? 13.469 1.958 -15.287 1.00 95.06 186 GLN A C 1
ATOM 1475 O O . GLN A 1 186 ? 12.378 2.366 -15.696 1.00 95.06 186 GLN A O 1
ATOM 1480 N N . VAL A 1 187 ? 14.534 2.746 -15.136 1.00 95.56 187 VAL A N 1
ATOM 1481 C CA . VAL A 1 187 ? 14.614 4.125 -15.625 1.00 95.56 187 VAL A CA 1
ATOM 1482 C C . VAL A 1 187 ? 15.080 4.102 -17.082 1.00 95.56 187 VAL A C 1
ATOM 1484 O O . VAL A 1 187 ? 15.915 3.289 -17.473 1.00 95.56 187 VAL A O 1
ATOM 1487 N N . ARG A 1 188 ? 14.543 4.987 -17.923 1.00 94.06 188 ARG A N 1
ATOM 1488 C CA . ARG A 1 188 ? 14.933 5.115 -19.330 1.00 94.06 188 ARG A CA 1
ATOM 1489 C C . ARG A 1 188 ? 16.443 5.312 -19.455 1.00 94.06 188 ARG A C 1
ATOM 1491 O O . ARG A 1 188 ? 16.985 6.263 -18.905 1.00 94.06 188 ARG A O 1
ATOM 1498 N N . GLY A 1 189 ? 17.085 4.452 -20.243 1.00 91.12 189 GLY A N 1
ATOM 1499 C CA . GLY A 1 189 ? 18.534 4.487 -20.449 1.00 91.12 189 GLY A CA 1
ATOM 1500 C C . GLY A 1 189 ? 19.344 3.822 -19.334 1.00 91.12 189 GLY A C 1
ATOM 1501 O O . GLY A 1 189 ? 20.562 3.800 -19.441 1.00 91.12 189 GLY A O 1
ATOM 1502 N N . ASP A 1 190 ? 18.693 3.268 -18.308 1.00 93.56 190 ASP A N 1
ATOM 1503 C CA . ASP A 1 190 ? 19.314 2.425 -17.287 1.00 93.56 190 ASP A CA 1
ATOM 1504 C C . ASP A 1 190 ? 19.109 0.934 -17.589 1.00 93.56 190 ASP A C 1
ATOM 1506 O O . ASP A 1 190 ? 18.296 0.542 -18.436 1.00 93.56 190 ASP A O 1
ATOM 1510 N N . MET A 1 191 ? 19.820 0.091 -16.851 1.00 91.75 191 MET A N 1
ATOM 1511 C CA . MET A 1 191 ? 19.517 -1.328 -16.731 1.00 91.75 191 MET A CA 1
ATOM 1512 C C . MET A 1 191 ? 18.362 -1.569 -15.741 1.00 91.75 191 MET A C 1
ATOM 1514 O O . MET A 1 191 ? 18.077 -0.723 -14.897 1.00 91.75 191 MET A O 1
ATOM 1518 N N . PRO A 1 192 ? 17.682 -2.727 -15.804 1.00 92.12 192 PRO A N 1
ATOM 1519 C CA . PRO A 1 192 ? 16.661 -3.074 -14.821 1.00 92.12 192 PRO A CA 1
ATOM 1520 C C . PRO A 1 192 ? 17.228 -3.175 -13.396 1.00 92.12 192 PRO A C 1
ATOM 1522 O O . PRO A 1 192 ? 18.135 -3.971 -13.131 1.00 92.12 192 PRO A O 1
ATOM 1525 N N . THR A 1 193 ? 16.631 -2.433 -12.469 1.00 92.56 193 THR A N 1
ATOM 1526 C CA . THR A 1 193 ? 16.977 -2.415 -11.047 1.00 92.56 193 THR A CA 1
ATOM 1527 C C . THR A 1 193 ? 16.030 -3.313 -10.267 1.00 92.56 193 THR A C 1
ATOM 1529 O O . THR A 1 193 ? 14.812 -3.257 -10.431 1.00 92.56 193 THR A O 1
ATOM 1532 N N . ARG A 1 194 ? 16.590 -4.166 -9.404 1.00 91.88 194 ARG A N 1
ATOM 1533 C CA . ARG A 1 194 ? 15.826 -5.119 -8.594 1.00 91.88 194 ARG A CA 1
ATOM 1534 C C . ARG A 1 194 ? 15.896 -4.766 -7.119 1.00 91.88 194 ARG A C 1
ATOM 1536 O O . ARG A 1 194 ? 16.951 -4.900 -6.500 1.00 91.88 194 ARG A O 1
ATOM 1543 N N . MET A 1 195 ? 14.738 -4.482 -6.538 1.00 90.62 195 MET A N 1
ATOM 1544 C CA . MET A 1 195 ? 14.560 -4.312 -5.101 1.00 90.62 195 MET A CA 1
ATOM 1545 C C . MET A 1 195 ? 14.021 -5.601 -4.496 1.00 90.62 195 MET A C 1
ATOM 1547 O O . MET A 1 195 ? 12.957 -6.077 -4.887 1.00 90.62 195 MET A O 1
ATOM 1551 N N . ARG A 1 196 ? 14.756 -6.191 -3.547 1.00 86.06 196 ARG A N 1
ATOM 1552 C CA . ARG A 1 196 ? 14.315 -7.381 -2.803 1.00 86.06 196 ARG A CA 1
ATOM 1553 C C . ARG A 1 196 ? 13.955 -7.004 -1.378 1.00 86.06 196 ARG A C 1
ATOM 1555 O O . ARG A 1 196 ? 14.756 -6.384 -0.689 1.00 86.06 196 ARG A O 1
ATOM 1562 N N . PHE A 1 197 ? 12.809 -7.484 -0.916 1.00 80.50 197 PHE A N 1
ATOM 1563 C CA . PHE A 1 197 ? 12.344 -7.268 0.449 1.00 80.50 197 PHE A CA 1
ATOM 1564 C C . PHE A 1 197 ? 12.386 -8.593 1.218 1.00 80.50 197 PHE A C 1
ATOM 1566 O O . PHE A 1 197 ? 11.939 -9.630 0.731 1.00 80.50 197 PHE A O 1
ATOM 1573 N N . THR A 1 198 ? 12.961 -8.581 2.422 1.00 63.03 198 THR A N 1
ATOM 1574 C CA . THR A 1 198 ? 13.073 -9.769 3.297 1.00 63.03 198 THR A CA 1
ATOM 1575 C C . THR A 1 198 ? 11.787 -10.059 4.068 1.00 63.03 198 THR A C 1
ATOM 1577 O O . THR A 1 198 ? 11.560 -11.182 4.514 1.00 63.03 198 THR A O 1
ATOM 1580 N N . ARG A 1 199 ? 10.923 -9.053 4.188 1.00 56.66 199 ARG A N 1
ATOM 1581 C CA . ARG A 1 199 ? 9.535 -9.151 4.618 1.00 56.66 199 ARG A CA 1
ATOM 1582 C C . ARG A 1 199 ? 8.740 -8.262 3.677 1.00 56.66 199 ARG A C 1
ATOM 1584 O O . ARG A 1 199 ? 9.008 -7.065 3.624 1.00 56.66 199 ARG A O 1
ATOM 1591 N N . PHE A 1 200 ? 7.745 -8.819 2.988 1.00 56.72 200 PHE A N 1
ATOM 1592 C CA . PHE A 1 200 ? 6.565 -8.001 2.729 1.00 56.72 200 PHE A CA 1
ATOM 1593 C C . PHE A 1 200 ? 6.137 -7.530 4.104 1.00 56.72 200 PHE A C 1
ATOM 1595 O O . PHE A 1 200 ? 6.067 -8.362 5.019 1.00 56.72 200 PHE A O 1
ATOM 1602 N N . GLY A 1 201 ? 6.003 -6.216 4.285 1.00 47.81 201 GLY A N 1
ATOM 1603 C CA . GLY A 1 201 ? 5.502 -5.664 5.533 1.00 47.81 201 GLY A CA 1
ATOM 1604 C C . GLY A 1 201 ? 4.327 -6.513 6.002 1.00 47.81 201 GLY A C 1
ATOM 1605 O O . GLY A 1 201 ? 3.630 -7.115 5.183 1.00 47.81 201 GLY A O 1
ATOM 1606 N N . ALA A 1 202 ? 4.148 -6.628 7.313 1.00 41.78 202 ALA A N 1
ATOM 1607 C CA . ALA A 1 202 ? 2.933 -7.182 7.884 1.00 41.78 202 ALA A CA 1
ATOM 1608 C C . ALA A 1 202 ? 1.758 -6.265 7.492 1.00 41.78 202 ALA A C 1
ATOM 1610 O O . ALA A 1 202 ? 1.229 -5.524 8.316 1.00 41.78 202 ALA A O 1
ATOM 1611 N N . GLY A 1 203 ? 1.411 -6.263 6.203 1.00 42.88 203 GLY A N 1
ATOM 1612 C CA . GLY A 1 203 ? 0.175 -5.763 5.669 1.00 42.88 203 GLY A CA 1
ATOM 1613 C C . GLY A 1 203 ? -0.890 -6.475 6.463 1.00 42.88 203 GLY A C 1
ATOM 1614 O O . GLY A 1 203 ? -0.783 -7.676 6.737 1.00 42.88 203 GLY A O 1
ATOM 1615 N N . ARG A 1 204 ? -1.829 -5.674 6.953 1.00 52.81 204 ARG A N 1
ATOM 1616 C CA . ARG A 1 204 ? -2.954 -6.125 7.763 1.00 52.81 204 ARG A CA 1
ATOM 1617 C C . ARG A 1 204 ? -3.461 -7.467 7.227 1.00 52.81 204 ARG A C 1
ATOM 1619 O O . ARG A 1 204 ? -3.534 -7.613 6.007 1.00 52.81 204 ARG A O 1
ATOM 1626 N N . PRO A 1 205 ? -3.766 -8.422 8.122 1.00 41.56 205 PRO A N 1
ATOM 1627 C CA . PRO A 1 205 ? -4.164 -9.763 7.727 1.00 41.56 205 PRO A CA 1
ATOM 1628 C C . PRO A 1 205 ? -5.209 -9.688 6.619 1.00 41.56 205 PRO A C 1
ATOM 1630 O O . PRO A 1 205 ? -6.205 -8.974 6.748 1.00 41.56 205 PRO A O 1
ATOM 1633 N N . ASP A 1 206 ? -4.933 -10.401 5.532 1.00 42.97 206 ASP A N 1
ATOM 1634 C CA . ASP A 1 206 ? -5.888 -10.626 4.463 1.00 42.97 206 ASP A CA 1
ATOM 1635 C C . ASP A 1 206 ? -7.147 -11.253 5.090 1.00 42.97 206 ASP A C 1
ATOM 1637 O O . ASP A 1 206 ? -7.052 -12.346 5.657 1.00 42.97 206 ASP A O 1
ATOM 1641 N N . PRO A 1 207 ? -8.324 -10.600 5.032 1.00 47.19 207 PRO A N 1
ATOM 1642 C CA . PRO A 1 207 ? -9.554 -11.169 5.576 1.00 47.19 207 PRO A CA 1
ATOM 1643 C C . PRO A 1 207 ? -10.000 -12.446 4.840 1.00 47.19 207 PRO A C 1
ATOM 1645 O O . PRO A 1 207 ? -10.993 -13.051 5.239 1.00 47.19 207 PRO A O 1
ATOM 1648 N N . GLN A 1 208 ? -9.303 -12.853 3.771 1.00 40.31 208 GLN A N 1
ATOM 1649 C CA . GLN A 1 208 ? -9.555 -14.080 3.016 1.00 40.31 208 GLN A CA 1
ATOM 1650 C C . GLN A 1 208 ? -8.573 -15.226 3.311 1.00 40.31 208 GLN A C 1
ATOM 1652 O O . GLN A 1 208 ? -8.690 -16.281 2.684 1.00 40.31 208 GLN A O 1
ATOM 1657 N N . GLN A 1 209 ? -7.642 -15.081 4.262 1.00 33.47 209 GLN A N 1
ATOM 1658 C CA . GLN A 1 209 ? -6.867 -16.228 4.744 1.00 33.47 209 GLN A CA 1
ATOM 1659 C C . GLN A 1 209 ? -7.639 -16.971 5.854 1.00 33.47 209 GLN A C 1
ATOM 1661 O O . GLN A 1 209 ? -8.006 -16.336 6.844 1.00 33.47 209 GLN A O 1
ATOM 1666 N N . PRO A 1 210 ? -7.935 -18.276 5.678 1.00 46.19 210 PRO A N 1
ATOM 1667 C CA . PRO A 1 210 ? -8.700 -19.078 6.636 1.00 46.19 210 PRO A CA 1
ATOM 1668 C C . PRO A 1 210 ? -7.969 -19.312 7.964 1.00 46.19 210 PRO A C 1
ATOM 1670 O O . PRO A 1 210 ? -6.716 -19.343 7.965 1.00 46.19 210 PRO A O 1
#

pLDDT: mean 81.44, std 16.77, range [33.47, 97.69]

Sequence (210 aa):
MLIKIVSYGVVLISLFACAWGCDPGAEQRARAIREVVIAATEERAAEAIKAAEAEARHTALAAERERQNAIARREAHRYAEAIIVLAVADAAEFSARRKRVVVGLQRLRDALPEPDLNAEWKCERYNYPCSVLDVPSEILQRSNDLSEEVDLRIRRGDDIDEVLEWLLMQKDIIDIREQRTGIDFQVRGDMPTRMRFTRFGAGRPDPQQP

Secondary structure (DSSP, 8-state):
-HHHHHHHHHHHHHHHHHHTTS-TTHHHHHHHHHHHHHHHHHHHHHHHHHHHHHHHHHHHHHHHHHHHHHHHHHHHHHHHHHHHHHHHHHHHHHHHHHHHHHHHHHHHHHHSPPP-TT-SSHHHHTT--SSGGGS-HHHHHHHHHHHHHHHHHHHHT--HHHHHHHHHTSTTEEEEEEETTEEEEEETTSPPEEEE-SS-------TT--

Foldseek 3Di:
DVVVVVVVVVVVVVVLVVVPPDDPCSVVVVVVVVVVVVVVVVVVVVVVVVVVVVVVVVVVVVVVVVVVVVVVVVVVVVVVVVVVVVVVVVVVVVVVLVVVLVVLQVVLVVPFDQFDPPDPDPCNRRVEDPDPVQAPPVQVVVVVVLLVVLVVCQVVVNAPSRNSSVLSPDPQWRHWDDDPFFIWTDGHRHDIDTDGHPDRPPPPDDPPDD

Radius of gyration: 46.39 Å; chains: 1; bounding box: 95×30×123 Å